Protein AF-A0A855X4P4-F1 (afdb_monomer_lite)

Structure (mmCIF, N/CA/C/O backbone):
data_AF-A0A855X4P4-F1
#
_entry.id   AF-A0A855X4P4-F1
#
loop_
_atom_site.group_PDB
_atom_site.id
_atom_site.type_symbol
_atom_site.label_atom_id
_atom_site.label_alt_id
_atom_site.label_comp_id
_atom_site.label_asym_id
_atom_site.label_entity_id
_atom_site.label_seq_id
_atom_site.pdbx_PDB_ins_code
_atom_site.Cartn_x
_atom_site.Cartn_y
_atom_site.Cartn_z
_atom_site.occupancy
_atom_site.B_iso_or_equiv
_atom_site.auth_seq_id
_atom_site.auth_comp_id
_atom_site.auth_asym_id
_atom_site.auth_atom_id
_atom_site.pdbx_PDB_model_num
ATOM 1 N N . MET A 1 1 ? 1.564 -14.534 17.124 1.00 66.88 1 MET A N 1
ATOM 2 C CA . MET A 1 1 ? 1.484 -13.925 15.767 1.00 66.88 1 MET A CA 1
ATOM 3 C C . MET A 1 1 ? 0.982 -14.911 14.715 1.00 66.88 1 MET A C 1
ATOM 5 O O . MET A 1 1 ? 0.122 -14.530 13.931 1.00 66.88 1 MET A O 1
ATOM 9 N N . LEU A 1 2 ? 1.444 -16.167 14.727 1.00 79.19 2 LEU A N 1
ATOM 10 C CA . LEU A 1 2 ? 1.020 -17.206 13.777 1.00 79.19 2 LEU A CA 1
ATOM 11 C C . LEU A 1 2 ? -0.500 -17.447 13.748 1.00 79.19 2 LEU A C 1
ATOM 13 O O . LEU A 1 2 ? -1.059 -17.645 12.673 1.00 79.19 2 LEU A O 1
ATOM 17 N N . ASP A 1 3 ? -1.191 -17.342 14.884 1.00 85.00 3 ASP A N 1
ATOM 18 C CA . ASP A 1 3 ? -2.647 -17.556 14.936 1.00 85.00 3 ASP A CA 1
ATOM 19 C C . ASP A 1 3 ? -3.436 -16.483 14.179 1.00 85.00 3 ASP A C 1
ATOM 21 O O . ASP A 1 3 ? -4.440 -16.785 13.536 1.00 85.00 3 ASP A O 1
ATOM 25 N N . LYS A 1 4 ? -2.937 -15.238 14.167 1.00 85.06 4 LYS A N 1
ATOM 26 C CA . LYS A 1 4 ? -3.533 -14.146 13.382 1.00 85.06 4 LYS A CA 1
ATOM 27 C C . LYS A 1 4 ? -3.397 -14.415 11.881 1.00 85.06 4 LYS A C 1
ATOM 29 O O . LYS A 1 4 ? -4.345 -14.214 11.132 1.00 85.06 4 LYS A O 1
ATOM 34 N N . ILE A 1 5 ? -2.245 -14.931 11.447 1.00 84.50 5 ILE A N 1
ATOM 35 C CA . ILE A 1 5 ? -2.001 -15.293 10.042 1.00 84.50 5 ILE A CA 1
ATOM 36 C C . ILE A 1 5 ? -2.908 -16.456 9.625 1.00 84.50 5 ILE A C 1
ATOM 38 O O . ILE A 1 5 ? -3.563 -16.385 8.585 1.00 84.50 5 ILE A O 1
ATOM 42 N N . LYS A 1 6 ? -3.017 -17.495 10.464 1.00 88.19 6 LYS A N 1
ATOM 43 C CA . LYS A 1 6 ? -3.937 -18.622 10.234 1.00 88.19 6 LYS A CA 1
ATOM 44 C C . LYS A 1 6 ? -5.389 -18.155 10.111 1.00 88.19 6 LYS A C 1
ATOM 46 O O . LYS A 1 6 ? -6.133 -18.679 9.282 1.00 88.19 6 LYS A O 1
ATOM 51 N N . TRP A 1 7 ? -5.788 -17.156 10.899 1.00 89.81 7 TRP A N 1
ATOM 52 C CA . TRP A 1 7 ? -7.125 -16.573 10.826 1.00 89.81 7 TRP A CA 1
ATOM 53 C C . TRP A 1 7 ? -7.390 -15.896 9.475 1.00 89.81 7 TRP A C 1
ATOM 55 O O . TRP A 1 7 ? -8.403 -16.199 8.849 1.00 89.81 7 TRP A O 1
ATOM 65 N N . PHE A 1 8 ? -6.470 -15.061 8.975 1.00 87.56 8 PHE A N 1
ATOM 66 C CA . PHE A 1 8 ? -6.615 -14.440 7.649 1.00 87.56 8 PHE A CA 1
ATOM 67 C C . PHE A 1 8 ? -6.626 -15.480 6.522 1.00 87.56 8 PHE A C 1
ATOM 69 O O . PHE A 1 8 ? -7.455 -15.407 5.612 1.00 87.56 8 PHE A O 1
ATOM 76 N N . TRP A 1 9 ? -5.773 -16.505 6.618 1.00 88.56 9 TRP A N 1
ATOM 77 C CA . TRP A 1 9 ? -5.713 -17.588 5.634 1.00 88.56 9 TRP A CA 1
ATOM 78 C C . TRP A 1 9 ? -7.047 -18.329 5.473 1.00 88.56 9 TRP A C 1
ATOM 80 O O . TRP A 1 9 ? -7.410 -18.724 4.363 1.00 88.56 9 TRP A O 1
ATOM 90 N N . LYS A 1 10 ? -7.825 -18.461 6.558 1.00 89.00 10 LYS A N 1
ATOM 91 C CA . LYS A 1 10 ? -9.169 -19.057 6.514 1.00 89.00 10 LYS A CA 1
ATOM 92 C C . LYS A 1 10 ? -10.095 -18.341 5.528 1.00 89.00 10 LYS A C 1
ATOM 94 O O . LYS A 1 10 ? -10.937 -19.011 4.937 1.00 89.00 10 LYS A O 1
ATOM 99 N N . TYR A 1 11 ? -9.939 -17.030 5.341 1.00 89.38 11 TYR A N 1
ATOM 100 C CA . TYR A 1 11 ? -10.735 -16.247 4.393 1.00 89.38 11 TYR A CA 1
ATOM 101 C C . TYR A 1 11 ? -10.083 -16.180 3.008 1.00 89.38 11 TYR A C 1
ATOM 103 O O . TYR A 1 11 ? -10.774 -16.370 2.009 1.00 89.38 11 TYR A O 1
ATOM 111 N N . TYR A 1 12 ? -8.760 -16.002 2.924 1.00 88.94 12 TYR A N 1
ATOM 112 C CA . TYR A 1 12 ? -8.061 -15.924 1.633 1.00 88.94 12 TYR A CA 1
ATOM 113 C C . TYR A 1 12 ? -8.150 -17.195 0.796 1.00 88.94 12 TYR A C 1
ATOM 115 O O . TYR A 1 12 ? -8.254 -17.106 -0.425 1.00 88.94 12 TYR A O 1
ATOM 123 N N . ARG A 1 13 ? -8.148 -18.378 1.426 1.00 88.56 13 ARG A N 1
ATOM 124 C CA . ARG A 1 13 ? -8.197 -19.663 0.706 1.00 88.56 13 ARG A CA 1
ATOM 125 C C . ARG A 1 13 ? -9.430 -19.826 -0.188 1.00 88.56 13 ARG A C 1
ATOM 127 O O . ARG A 1 13 ? -9.424 -20.671 -1.073 1.00 88.56 13 ARG A O 1
ATOM 134 N N . HIS A 1 14 ? -10.488 -19.050 0.056 1.00 90.69 14 HIS A N 1
ATOM 135 C CA . HIS A 1 14 ? -11.701 -19.063 -0.759 1.00 90.69 14 HIS A CA 1
ATOM 136 C C . HIS A 1 14 ? -11.560 -18.251 -2.057 1.00 90.69 14 HIS A C 1
ATOM 138 O O . HIS A 1 14 ? -12.376 -18.415 -2.959 1.00 90.69 14 HIS A O 1
ATOM 144 N N . PHE A 1 15 ? -10.519 -17.418 -2.181 1.00 91.94 15 PHE A N 1
ATOM 145 C CA . PHE A 1 15 ? -10.261 -16.561 -3.344 1.00 91.94 15 PHE A CA 1
ATOM 146 C C . PHE A 1 15 ? -8.840 -16.759 -3.909 1.00 91.94 15 PHE A C 1
ATOM 148 O O . PHE A 1 15 ? -8.093 -15.785 -4.045 1.00 91.94 15 PHE A O 1
ATOM 155 N N . PRO A 1 16 ? -8.440 -17.997 -4.268 1.00 91.19 16 PRO A N 1
ATOM 156 C CA . PRO A 1 16 ? -7.069 -18.291 -4.688 1.00 91.19 16 PRO A CA 1
ATOM 157 C C . PRO A 1 16 ? -6.683 -17.568 -5.984 1.00 91.19 16 PRO A C 1
ATOM 159 O O . PRO A 1 16 ? -5.552 -17.110 -6.107 1.00 91.19 16 PRO A O 1
ATOM 162 N N . TYR A 1 17 ? -7.626 -17.401 -6.919 1.00 91.94 17 TYR A N 1
ATOM 163 C CA . TYR A 1 17 ? -7.395 -16.682 -8.175 1.00 91.94 17 TYR A CA 1
ATOM 164 C C . TYR A 1 17 ? -7.008 -15.219 -7.934 1.00 91.94 17 TYR A C 1
ATOM 166 O O . TYR A 1 17 ? -5.997 -14.746 -8.442 1.00 91.94 17 TYR A O 1
ATOM 174 N N . VAL A 1 18 ? -7.780 -14.509 -7.109 1.00 92.62 18 VAL A N 1
ATOM 175 C CA . VAL A 1 18 ? -7.528 -13.089 -6.835 1.00 92.62 18 VAL A CA 1
ATOM 176 C C . VAL A 1 18 ? -6.246 -12.911 -6.031 1.00 92.62 18 VAL A C 1
ATOM 178 O O . VAL A 1 18 ? -5.470 -12.001 -6.308 1.00 92.62 18 VAL A O 1
ATOM 181 N N . LEU A 1 19 ? -5.973 -13.819 -5.092 1.00 93.62 19 LEU A N 1
ATOM 182 C CA . LEU A 1 19 ? -4.706 -13.839 -4.368 1.00 93.62 19 LEU A CA 1
ATOM 183 C C . LEU A 1 19 ? -3.516 -14.030 -5.323 1.00 93.62 19 LEU A C 1
ATOM 185 O O . LEU A 1 19 ? -2.536 -13.296 -5.226 1.00 93.62 19 LEU A O 1
ATOM 189 N N . ALA A 1 20 ? -3.612 -14.972 -6.265 1.00 93.69 20 ALA A N 1
ATOM 190 C CA . ALA A 1 20 ? -2.575 -15.214 -7.265 1.00 93.69 20 ALA A CA 1
ATOM 191 C C . ALA A 1 20 ? -2.363 -13.991 -8.166 1.00 93.69 20 ALA A C 1
ATOM 193 O O . ALA A 1 20 ? -1.224 -13.584 -8.372 1.00 93.69 20 ALA A O 1
ATOM 194 N N . VAL A 1 21 ? -3.444 -13.354 -8.632 1.00 94.31 21 VAL A N 1
ATOM 195 C CA . VAL A 1 21 ? -3.382 -12.097 -9.392 1.00 94.31 21 VAL A CA 1
ATOM 196 C C . VAL A 1 21 ? -2.633 -11.022 -8.605 1.00 94.31 21 VAL A C 1
ATOM 198 O O . VAL A 1 21 ? -1.711 -10.408 -9.135 1.00 94.31 21 VAL A O 1
ATOM 201 N N . LEU A 1 22 ? -2.970 -10.813 -7.332 1.00 95.19 22 LEU A N 1
ATOM 202 C CA . LEU A 1 22 ? -2.330 -9.780 -6.518 1.00 95.19 22 LEU A CA 1
ATOM 203 C C . LEU A 1 22 ? -0.866 -10.098 -6.198 1.00 95.19 22 LEU A C 1
ATOM 205 O O . LEU A 1 22 ? -0.049 -9.186 -6.175 1.00 95.19 22 LEU A O 1
ATOM 209 N N . ILE A 1 23 ? -0.505 -11.357 -5.964 1.00 95.38 23 ILE A N 1
ATOM 210 C CA . ILE A 1 23 ? 0.885 -11.728 -5.668 1.00 95.38 23 ILE A CA 1
ATOM 211 C C . ILE A 1 23 ? 1.749 -11.677 -6.933 1.00 95.38 23 ILE A C 1
ATOM 213 O O . ILE A 1 23 ? 2.869 -11.184 -6.882 1.00 95.38 23 ILE A O 1
ATOM 217 N N . LEU A 1 24 ? 1.241 -12.153 -8.071 1.00 95.69 24 LEU A N 1
ATOM 218 C CA . LEU A 1 24 ? 2.030 -12.279 -9.297 1.00 95.69 24 LEU A CA 1
ATOM 219 C C . LEU A 1 24 ? 2.062 -10.993 -10.120 1.00 95.69 24 LEU A C 1
ATOM 221 O O . LEU A 1 24 ? 3.119 -10.626 -10.628 1.00 95.69 24 LEU A O 1
ATOM 225 N N . LEU A 1 25 ? 0.935 -10.287 -10.257 1.00 95.94 25 LEU A N 1
ATOM 226 C CA . LEU A 1 25 ? 0.880 -9.093 -11.105 1.00 95.94 25 LEU A CA 1
ATOM 227 C C . LEU A 1 25 ? 1.376 -7.833 -10.397 1.00 95.94 25 LEU A C 1
ATOM 229 O O . LEU A 1 25 ? 1.808 -6.915 -11.086 1.00 95.94 25 LEU A O 1
ATOM 233 N N . THR A 1 26 ? 1.377 -7.778 -9.059 1.00 96.12 26 THR A N 1
ATOM 234 C CA . THR A 1 26 ? 1.888 -6.603 -8.324 1.00 96.12 26 THR A CA 1
ATOM 235 C C . THR A 1 26 ? 3.373 -6.324 -8.620 1.00 96.12 26 THR A C 1
ATOM 237 O O . THR A 1 26 ? 3.701 -5.178 -8.929 1.00 96.12 26 THR A O 1
ATOM 240 N N . PRO A 1 27 ? 4.281 -7.320 -8.612 1.00 96.06 27 PRO A N 1
ATOM 241 C CA . PRO A 1 27 ? 5.655 -7.127 -9.075 1.00 96.06 27 PRO A CA 1
ATOM 242 C C . PRO A 1 27 ? 5.758 -6.695 -10.529 1.00 96.06 27 PRO A C 1
ATOM 244 O O . PRO A 1 27 ? 6.539 -5.802 -10.843 1.00 96.06 27 PRO A O 1
ATOM 247 N N . VAL A 1 28 ? 4.954 -7.291 -11.411 1.00 95.81 28 VAL A N 1
ATOM 248 C CA . VAL A 1 28 ? 4.989 -6.985 -12.846 1.00 95.81 28 VAL A CA 1
ATOM 249 C C . VAL A 1 28 ? 4.569 -5.537 -13.104 1.00 95.81 28 VAL A C 1
ATOM 251 O O . VAL A 1 28 ? 5.261 -4.833 -13.837 1.00 95.81 28 VAL A O 1
ATOM 254 N N . GLN A 1 29 ? 3.499 -5.047 -12.464 1.00 95.19 29 GLN A N 1
ATOM 255 C CA . GLN A 1 29 ? 3.115 -3.634 -12.588 1.00 95.19 29 GLN A CA 1
ATOM 256 C C . GLN A 1 29 ? 4.186 -2.696 -12.018 1.00 95.19 29 GLN A C 1
ATOM 258 O O . GLN A 1 29 ? 4.471 -1.671 -12.631 1.00 95.19 29 GLN A O 1
ATOM 263 N N . ALA A 1 30 ? 4.804 -3.047 -10.884 1.00 94.88 30 ALA A N 1
ATOM 264 C CA . ALA A 1 30 ? 5.820 -2.217 -10.244 1.00 94.88 30 ALA A CA 1
ATOM 265 C C . ALA A 1 30 ? 7.070 -2.118 -11.126 1.00 94.88 30 ALA A C 1
ATOM 267 O O . ALA A 1 30 ? 7.604 -1.031 -11.330 1.00 94.88 30 ALA A O 1
ATOM 268 N N . MET A 1 31 ? 7.483 -3.240 -11.721 1.00 94.38 31 MET A N 1
ATOM 269 C CA . MET A 1 31 ? 8.577 -3.291 -12.684 1.00 94.38 31 MET A CA 1
ATOM 270 C C . MET A 1 31 ? 8.286 -2.429 -13.919 1.00 94.38 31 MET A C 1
ATOM 272 O O . MET A 1 31 ? 9.135 -1.636 -14.315 1.00 94.38 31 MET A O 1
ATOM 276 N N . LEU A 1 32 ? 7.089 -2.539 -14.511 1.00 93.44 32 LEU A N 1
ATOM 277 C CA . LEU A 1 32 ? 6.709 -1.735 -15.679 1.00 93.44 32 LEU A CA 1
ATOM 278 C C . LEU A 1 32 ? 6.702 -0.234 -15.364 1.00 93.44 32 LEU A C 1
ATOM 280 O O . LEU A 1 32 ? 7.239 0.556 -16.138 1.00 93.44 32 LEU A O 1
ATOM 284 N N . GLN A 1 33 ? 6.152 0.163 -14.213 1.00 90.81 33 GLN A N 1
ATOM 285 C CA . GLN A 1 33 ? 6.150 1.564 -13.785 1.00 90.81 33 GLN A CA 1
ATOM 286 C C . GLN A 1 33 ? 7.564 2.089 -13.518 1.00 90.81 33 GLN A C 1
ATOM 288 O O . GLN A 1 33 ? 7.887 3.200 -13.934 1.00 90.81 33 GLN A O 1
ATOM 293 N N . ALA A 1 34 ? 8.425 1.289 -12.884 1.00 92.19 34 ALA A N 1
ATOM 294 C CA . ALA A 1 34 ? 9.827 1.640 -12.670 1.00 92.19 34 ALA A CA 1
ATOM 295 C C . ALA A 1 34 ? 10.623 1.733 -13.987 1.00 92.19 34 ALA A C 1
ATOM 297 O O . ALA A 1 34 ? 11.634 2.431 -14.047 1.00 92.19 34 ALA A O 1
ATOM 298 N N . TYR A 1 35 ? 10.171 1.053 -15.045 1.00 89.88 35 TYR A N 1
ATOM 299 C CA . TYR A 1 35 ? 10.825 1.048 -16.351 1.00 89.88 35 TYR A CA 1
ATOM 300 C C . TYR A 1 35 ? 10.466 2.256 -17.233 1.00 89.88 35 TYR A C 1
ATOM 302 O O . TYR A 1 35 ? 11.293 2.692 -18.036 1.00 89.88 35 TYR A O 1
ATOM 310 N N . LEU A 1 36 ? 9.273 2.843 -17.067 1.00 89.12 36 LEU A N 1
ATOM 311 C CA . LEU A 1 36 ? 8.791 3.976 -17.874 1.00 89.12 36 LEU A CA 1
ATOM 312 C C . LEU A 1 36 ? 9.786 5.152 -18.000 1.00 89.12 36 LEU A C 1
ATOM 314 O O . LEU A 1 36 ? 10.012 5.601 -19.128 1.00 89.12 36 LEU A O 1
ATOM 318 N N . PRO A 1 37 ? 10.441 5.633 -16.921 1.00 88.94 37 PRO A N 1
ATOM 319 C CA . PRO A 1 37 ? 11.414 6.722 -17.022 1.00 88.94 37 PRO A CA 1
ATOM 320 C C . PRO A 1 37 ? 12.608 6.401 -17.929 1.00 88.94 37 PRO A C 1
ATOM 322 O O . PRO A 1 37 ? 13.160 7.298 -18.560 1.00 88.94 37 PRO A O 1
ATOM 325 N N . ARG A 1 38 ? 12.997 5.124 -18.046 1.00 86.25 38 ARG A N 1
ATOM 326 C CA . ARG A 1 38 ? 14.122 4.706 -18.894 1.00 86.25 38 ARG A CA 1
ATOM 327 C C . ARG A 1 38 ? 13.783 4.790 -20.381 1.00 86.25 38 ARG A C 1
ATOM 329 O O . ARG A 1 38 ? 14.623 5.197 -21.174 1.00 86.25 38 ARG A O 1
ATOM 336 N N . LEU A 1 39 ? 12.547 4.467 -20.764 1.00 83.62 39 LEU A N 1
ATOM 337 C CA . LEU A 1 39 ? 12.077 4.681 -22.141 1.00 83.62 39 LEU A CA 1
ATOM 338 C C . LEU A 1 39 ? 12.008 6.168 -22.494 1.00 83.62 39 LEU A C 1
ATOM 340 O O . LEU A 1 39 ? 12.353 6.562 -23.610 1.00 83.62 39 LEU A O 1
ATOM 344 N N . MET A 1 40 ? 11.596 6.993 -21.529 1.00 85.38 40 MET A N 1
ATOM 345 C CA . MET A 1 40 ? 11.617 8.442 -21.689 1.00 85.38 40 MET A CA 1
ATOM 346 C C . MET A 1 40 ? 13.051 8.946 -21.898 1.00 85.38 40 MET A C 1
ATOM 348 O O . MET A 1 40 ? 13.287 9.721 -22.820 1.00 85.38 40 MET A O 1
ATOM 352 N N . GLN A 1 41 ? 14.016 8.440 -21.124 1.00 85.19 41 GLN A N 1
ATOM 353 C CA . GLN A 1 41 ? 15.434 8.746 -21.317 1.00 85.19 41 GLN A CA 1
ATOM 354 C C . GLN A 1 41 ? 15.916 8.376 -22.729 1.00 85.19 41 GLN A C 1
ATOM 356 O O . GLN A 1 41 ? 16.499 9.218 -23.399 1.00 85.19 41 GLN A O 1
ATOM 361 N N . PHE A 1 42 ? 15.627 7.163 -23.218 1.00 83.81 42 PHE A N 1
ATOM 362 C CA . PHE A 1 42 ? 16.038 6.745 -24.569 1.00 83.81 42 PHE A CA 1
ATOM 363 C C . PHE A 1 42 ? 15.490 7.660 -25.663 1.00 83.81 42 PHE A C 1
ATOM 365 O O . PHE A 1 42 ? 16.184 7.944 -26.635 1.00 83.81 42 PHE A O 1
ATOM 372 N N . SER A 1 43 ? 14.254 8.133 -25.491 1.00 81.44 43 SER A N 1
ATOM 373 C CA . SER A 1 43 ? 13.629 9.066 -26.429 1.00 81.44 43 SER A CA 1
ATOM 374 C C . SER A 1 43 ? 14.326 10.431 -26.407 1.00 81.44 43 SER A C 1
ATOM 376 O O . SER A 1 43 ? 14.559 11.014 -27.460 1.00 81.44 43 SER A O 1
ATOM 378 N N . ILE A 1 44 ? 14.698 10.928 -25.222 1.00 84.69 44 ILE A N 1
ATOM 379 C CA . ILE A 1 44 ? 15.418 12.201 -25.059 1.00 84.69 44 ILE A CA 1
ATOM 380 C C . ILE A 1 44 ? 16.832 12.115 -25.648 1.00 84.69 44 ILE A C 1
ATOM 382 O O . ILE A 1 44 ? 17.225 12.994 -26.414 1.00 84.69 44 ILE A O 1
ATOM 386 N N . ASP A 1 45 ? 17.576 11.056 -25.328 1.00 84.50 45 ASP A N 1
ATOM 387 C CA . ASP A 1 45 ? 18.951 10.861 -25.801 1.00 84.50 45 ASP A CA 1
ATOM 388 C C . ASP A 1 45 ? 18.989 10.722 -27.332 1.00 84.50 45 ASP A C 1
ATOM 390 O O . ASP A 1 45 ? 19.834 11.327 -27.991 1.00 84.50 45 ASP A O 1
ATOM 394 N N . TYR A 1 46 ? 18.016 10.015 -27.919 1.00 82.19 46 TYR A N 1
ATOM 395 C CA . TYR A 1 46 ? 17.890 9.903 -29.373 1.00 82.19 46 TYR A CA 1
ATOM 396 C C . TYR A 1 46 ? 17.619 11.255 -30.047 1.00 82.19 46 TYR A C 1
ATOM 398 O O . TYR A 1 46 ? 18.243 11.572 -31.058 1.00 82.19 46 TYR A O 1
ATOM 406 N N . VAL A 1 47 ? 16.723 12.076 -29.487 1.00 83.62 47 VAL A N 1
ATOM 407 C CA . VAL A 1 47 ? 16.434 13.423 -30.017 1.00 83.62 47 VAL A CA 1
ATOM 408 C C . VAL A 1 47 ? 17.663 14.333 -29.935 1.00 83.62 47 VAL A C 1
ATOM 410 O O . VAL A 1 47 ? 17.849 15.186 -30.800 1.00 83.62 47 VAL A O 1
ATOM 413 N N . LYS A 1 48 ? 18.503 14.155 -28.911 1.00 83.31 48 LYS A N 1
ATOM 414 C CA . LYS A 1 48 ? 19.696 14.972 -28.690 1.00 83.31 48 LYS A CA 1
ATOM 415 C C . LYS A 1 48 ? 20.871 14.570 -29.584 1.00 83.31 48 LYS A C 1
ATOM 417 O O . LYS A 1 48 ? 21.456 15.432 -30.232 1.00 83.31 48 LYS A O 1
ATOM 422 N N . ASP A 1 49 ? 21.218 13.285 -29.603 1.00 81.25 49 ASP A N 1
ATOM 423 C CA . ASP A 1 49 ? 22.460 12.800 -30.217 1.00 81.25 49 ASP A CA 1
ATOM 424 C C . ASP A 1 49 ? 22.233 12.147 -31.593 1.00 81.25 49 ASP A C 1
ATOM 426 O O . ASP A 1 49 ? 23.193 11.811 -32.289 1.00 81.25 49 ASP A O 1
ATOM 430 N N . GLY A 1 50 ? 20.972 11.935 -31.995 1.00 75.12 50 GLY A N 1
ATOM 431 C CA . GLY A 1 50 ? 20.603 11.255 -33.244 1.00 75.12 50 GLY A CA 1
ATOM 432 C C . GLY A 1 50 ? 21.014 9.780 -33.290 1.00 75.12 50 GLY A C 1
ATOM 433 O O . GLY A 1 50 ? 20.954 9.150 -34.345 1.00 75.12 50 GLY A O 1
ATOM 434 N N . LYS A 1 51 ? 21.466 9.225 -32.159 1.00 75.75 51 LYS A N 1
ATOM 435 C CA . LYS A 1 51 ? 21.967 7.857 -32.022 1.00 75.75 51 LYS A CA 1
ATOM 436 C C . LYS A 1 51 ? 21.142 7.100 -30.998 1.00 75.75 51 LYS A C 1
ATOM 438 O O . LYS A 1 51 ? 20.747 7.639 -29.968 1.00 75.75 51 LYS A O 1
ATOM 443 N N . VAL A 1 52 ? 20.899 5.826 -31.283 1.00 71.44 52 VAL A N 1
ATOM 444 C CA . VAL A 1 52 ? 20.275 4.922 -30.318 1.00 71.44 52 VAL A CA 1
ATOM 445 C C . VAL A 1 52 ? 21.302 4.637 -29.217 1.00 71.44 52 VAL A C 1
ATOM 447 O O . VAL A 1 52 ? 22.432 4.270 -29.545 1.00 71.44 52 VAL A O 1
ATOM 450 N N . PRO A 1 53 ? 20.956 4.800 -27.929 1.00 71.94 53 PRO A N 1
ATOM 451 C CA . PRO A 1 53 ? 21.883 4.488 -26.849 1.00 71.94 53 PRO A CA 1
ATOM 452 C C . PRO A 1 53 ? 22.305 3.010 -26.899 1.00 71.94 53 PRO A C 1
ATOM 454 O O . PRO A 1 53 ? 21.460 2.142 -27.117 1.00 71.94 53 PRO A O 1
ATOM 457 N N . GLU A 1 54 ? 23.583 2.708 -26.624 1.00 69.06 54 GLU A N 1
ATOM 458 C CA . GLU A 1 54 ? 24.176 1.347 -26.608 1.00 69.06 54 GLU A CA 1
ATOM 459 C C . GLU A 1 54 ? 23.665 0.454 -25.451 1.00 69.06 54 GLU A C 1
ATOM 461 O O . GLU A 1 54 ? 24.345 -0.433 -24.942 1.00 69.06 54 GLU A O 1
ATOM 466 N N . ASN A 1 55 ? 22.437 0.677 -24.995 1.00 74.88 55 ASN A N 1
ATOM 467 C CA . ASN A 1 55 ? 21.763 -0.212 -24.068 1.00 74.88 55 ASN A CA 1
ATOM 468 C C . ASN A 1 55 ? 21.167 -1.393 -24.842 1.00 74.88 55 ASN A C 1
ATOM 470 O O . ASN A 1 55 ? 20.383 -1.187 -25.769 1.00 74.88 55 ASN A O 1
ATOM 474 N N . SER A 1 56 ? 21.420 -2.628 -24.395 1.00 75.50 56 SER A N 1
ATOM 475 C CA . SER A 1 56 ? 20.877 -3.850 -25.020 1.00 75.50 56 SER A CA 1
ATOM 476 C C . SER A 1 56 ? 19.354 -3.813 -25.190 1.00 75.50 56 SER A C 1
ATOM 478 O O . SER A 1 56 ? 18.817 -4.367 -26.143 1.00 75.50 56 SER A O 1
ATOM 480 N N . ILE A 1 57 ? 18.650 -3.121 -24.287 1.00 75.12 57 ILE A N 1
ATOM 481 C CA . ILE A 1 57 ? 17.190 -2.988 -24.333 1.00 75.12 57 ILE A CA 1
ATOM 482 C C . ILE A 1 57 ? 16.740 -1.933 -25.354 1.00 75.12 57 ILE A C 1
ATOM 484 O O . ILE A 1 57 ? 15.724 -2.129 -26.013 1.00 75.12 57 ILE A O 1
ATOM 488 N N . ALA A 1 58 ? 17.492 -0.840 -25.519 1.00 75.81 58 ALA A N 1
ATOM 489 C CA . ALA A 1 58 ? 17.207 0.171 -26.538 1.00 75.81 58 ALA A CA 1
ATOM 490 C C . ALA A 1 58 ? 17.452 -0.393 -27.944 1.00 75.81 58 ALA A C 1
ATOM 492 O O . ALA A 1 58 ? 16.615 -0.229 -28.825 1.00 75.81 58 ALA A O 1
ATOM 493 N N . LEU A 1 59 ? 18.543 -1.145 -28.117 1.00 78.94 59 LEU A N 1
ATOM 494 C CA . LEU A 1 59 ? 18.858 -1.874 -29.348 1.00 78.94 59 LEU A CA 1
ATOM 495 C C . LEU A 1 59 ? 17.801 -2.938 -29.672 1.00 78.94 59 LEU A C 1
ATOM 497 O O . LEU A 1 59 ? 17.345 -3.024 -30.808 1.00 78.94 59 LEU A O 1
ATOM 501 N N . TRP A 1 60 ? 17.356 -3.714 -28.678 1.00 80.75 60 TRP A N 1
ATOM 502 C CA . TRP A 1 60 ? 16.273 -4.684 -28.866 1.00 80.75 60 TRP A CA 1
ATOM 503 C C . TRP A 1 60 ? 14.944 -4.013 -29.234 1.00 80.75 60 TRP A C 1
ATOM 505 O O . TRP A 1 60 ? 14.253 -4.477 -30.138 1.00 80.75 60 TRP A O 1
ATOM 515 N N . ALA A 1 61 ? 14.600 -2.906 -28.569 1.00 78.19 61 ALA A N 1
ATOM 516 C CA . ALA A 1 61 ? 13.400 -2.134 -28.869 1.00 78.19 61 ALA A CA 1
ATOM 517 C C . ALA A 1 61 ? 13.445 -1.592 -30.305 1.00 78.19 61 ALA A C 1
ATOM 519 O O . ALA A 1 61 ? 12.528 -1.833 -31.082 1.00 78.19 61 ALA A O 1
ATOM 520 N N . VAL A 1 62 ? 14.536 -0.935 -30.699 1.00 78.25 62 VAL A N 1
ATOM 521 C CA . VAL A 1 62 ? 14.693 -0.415 -32.064 1.00 78.25 62 VAL A CA 1
ATOM 522 C C . VAL A 1 62 ? 14.696 -1.540 -33.100 1.00 78.25 62 VAL A C 1
ATOM 524 O O . VAL A 1 62 ? 14.007 -1.418 -34.107 1.00 78.25 62 VAL A O 1
ATOM 527 N N . GLY A 1 63 ? 15.341 -2.677 -32.824 1.00 80.56 63 GLY A N 1
ATOM 528 C CA . GLY A 1 63 ? 15.295 -3.851 -33.700 1.00 80.56 63 GLY A CA 1
ATOM 529 C C . GLY A 1 63 ? 13.890 -4.450 -33.857 1.00 80.56 63 GLY A C 1
ATOM 530 O O . GLY A 1 63 ? 13.574 -5.019 -34.901 1.00 80.56 63 GLY A O 1
ATOM 531 N N . LEU A 1 64 ? 13.007 -4.307 -32.861 1.00 81.94 64 LEU A N 1
ATOM 532 C CA . LEU A 1 64 ? 11.583 -4.607 -33.033 1.00 81.94 64 LEU A CA 1
ATOM 533 C C . LEU A 1 64 ? 10.900 -3.580 -33.936 1.00 81.94 64 LEU A C 1
ATOM 535 O O . LEU A 1 64 ? 10.125 -3.977 -34.799 1.00 81.94 64 LEU A O 1
ATOM 539 N N . GLY A 1 65 ? 11.193 -2.290 -33.770 1.00 80.88 65 GLY A N 1
ATOM 540 C CA . GLY A 1 65 ? 10.671 -1.229 -34.634 1.00 80.88 65 GLY A CA 1
ATOM 541 C C . GLY A 1 65 ? 11.049 -1.412 -36.101 1.00 80.88 65 GLY A C 1
ATOM 542 O O . GLY A 1 65 ? 10.178 -1.351 -36.969 1.00 80.88 65 GLY A O 1
ATOM 543 N N . GLU A 1 66 ? 12.309 -1.755 -36.366 1.00 82.31 66 GLU A N 1
ATOM 544 C CA . GLU A 1 66 ? 12.819 -2.031 -37.711 1.00 82.31 66 GLU A CA 1
ATOM 545 C C . GLU A 1 66 ? 12.095 -3.209 -38.376 1.00 82.31 66 GLU A C 1
ATOM 547 O O . GLU A 1 66 ? 11.773 -3.136 -39.561 1.00 82.31 66 GLU A O 1
ATOM 552 N N . ARG A 1 67 ? 11.730 -4.259 -37.619 1.00 83.81 67 ARG A N 1
ATOM 553 C CA . ARG A 1 67 ? 10.914 -5.378 -38.140 1.00 83.81 67 ARG A CA 1
ATOM 554 C C . ARG A 1 67 ? 9.530 -4.944 -38.620 1.00 83.81 67 ARG A C 1
ATOM 556 O O . ARG A 1 67 ? 8.965 -5.599 -39.490 1.00 83.81 67 ARG A O 1
ATOM 563 N N . TYR A 1 68 ? 8.990 -3.863 -38.064 1.00 82.31 68 TYR A N 1
ATOM 564 C CA . TYR A 1 68 ? 7.717 -3.269 -38.475 1.00 82.31 68 TYR A CA 1
ATOM 565 C C . TYR A 1 68 ? 7.895 -2.078 -39.435 1.00 82.31 68 TYR A C 1
ATOM 567 O O . TYR A 1 68 ? 6.919 -1.397 -39.744 1.00 82.31 68 TYR A O 1
ATOM 575 N N . GLY A 1 69 ? 9.118 -1.813 -39.915 1.00 82.25 69 GLY A N 1
ATOM 576 C CA . GLY A 1 69 ? 9.421 -0.710 -40.834 1.00 82.25 69 GLY A CA 1
ATOM 577 C C . GLY A 1 69 ? 9.364 0.682 -40.194 1.00 82.25 69 GLY A C 1
ATOM 578 O O . GLY A 1 69 ? 9.245 1.682 -40.901 1.00 82.25 69 GLY A O 1
ATOM 579 N N . LEU A 1 70 ? 9.417 0.765 -38.862 1.00 82.50 70 LEU A N 1
ATOM 580 C CA . LEU A 1 70 ? 9.402 2.020 -38.115 1.00 82.50 70 LEU A CA 1
ATOM 581 C C . LEU A 1 70 ? 10.835 2.433 -37.775 1.00 82.50 70 LEU A C 1
ATOM 583 O O . LEU A 1 70 ? 11.568 1.675 -37.141 1.00 82.50 70 LEU A O 1
ATOM 587 N N . GLY A 1 71 ? 11.214 3.653 -38.159 1.00 81.56 71 GLY A N 1
ATOM 588 C CA . GLY A 1 71 ? 12.473 4.254 -37.726 1.00 81.56 71 GLY A CA 1
ATOM 589 C C . GLY A 1 71 ? 12.510 4.480 -36.204 1.00 81.56 71 GLY A C 1
ATOM 590 O O . GLY A 1 71 ? 11.452 4.558 -35.558 1.00 81.56 71 GLY A O 1
ATOM 591 N N . PRO A 1 72 ? 13.710 4.609 -35.604 1.00 80.31 72 PRO A N 1
ATOM 592 C CA . PRO A 1 72 ? 13.851 4.812 -34.160 1.00 80.31 72 PRO A CA 1
ATOM 593 C C . PRO A 1 72 ? 13.140 6.083 -33.659 1.00 80.31 72 PRO A C 1
ATOM 595 O O . PRO A 1 72 ? 12.656 6.116 -32.528 1.00 80.31 72 PRO A O 1
ATOM 598 N N . ASP A 1 73 ? 13.008 7.090 -34.529 1.00 78.44 73 ASP A N 1
ATOM 599 C CA . ASP A 1 73 ? 12.336 8.373 -34.300 1.00 78.44 73 ASP A CA 1
ATOM 600 C C . ASP A 1 73 ? 10.848 8.233 -33.959 1.00 78.44 73 ASP A C 1
ATOM 602 O O . ASP A 1 73 ? 10.333 8.962 -33.111 1.00 78.44 73 ASP A O 1
ATOM 606 N N . ARG A 1 74 ? 10.154 7.278 -34.585 1.00 82.88 74 ARG A N 1
ATOM 607 C CA . ARG A 1 74 ? 8.720 7.032 -34.349 1.00 82.88 74 ARG A CA 1
ATOM 608 C C . ARG A 1 74 ? 8.495 5.888 -33.380 1.00 82.88 74 ARG A C 1
ATOM 610 O O . ARG A 1 74 ? 7.525 5.908 -32.624 1.00 82.88 74 ARG A O 1
ATOM 617 N N . PHE A 1 75 ? 9.377 4.891 -33.394 1.00 86.19 75 PHE A N 1
ATOM 618 C CA . PHE A 1 75 ? 9.196 3.694 -32.590 1.00 86.19 75 PHE A CA 1
ATOM 619 C C . PHE A 1 75 ? 9.380 3.953 -31.091 1.00 86.19 75 PHE A C 1
ATOM 621 O O . PHE A 1 75 ? 8.552 3.506 -30.304 1.00 86.19 75 PHE A O 1
ATOM 628 N N . LEU A 1 76 ? 10.414 4.694 -30.679 1.00 84.62 76 LEU A N 1
ATOM 629 C CA . LEU A 1 76 ? 10.681 4.972 -29.260 1.00 84.62 76 LEU A CA 1
ATOM 630 C C . LEU A 1 76 ? 9.528 5.707 -28.541 1.00 84.62 76 LEU A C 1
ATOM 632 O O . LEU A 1 76 ? 9.079 5.207 -27.502 1.00 84.62 76 LEU A O 1
ATOM 636 N N . PRO A 1 77 ? 8.975 6.821 -29.069 1.00 85.06 77 PRO A N 1
ATOM 637 C CA . PRO A 1 77 ? 7.832 7.477 -28.433 1.00 85.06 77 PRO A CA 1
ATOM 638 C C . PRO A 1 77 ? 6.560 6.618 -28.486 1.00 85.06 77 PRO A C 1
ATOM 640 O O . PRO A 1 77 ? 5.796 6.598 -27.520 1.00 85.06 77 PRO A O 1
ATOM 643 N N . LEU A 1 78 ? 6.339 5.858 -29.567 1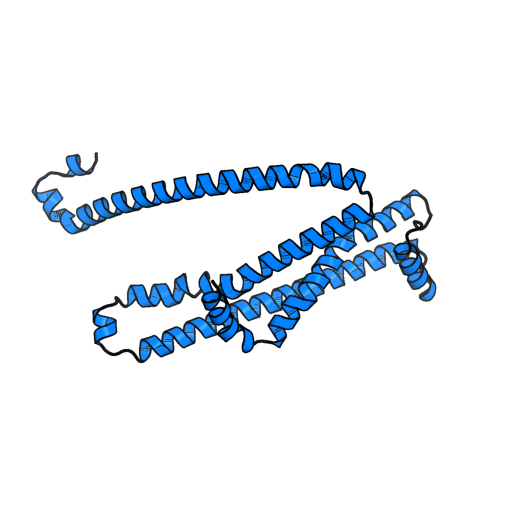.00 86.94 78 LEU A N 1
ATOM 644 C CA . LEU A 1 78 ? 5.202 4.938 -29.659 1.00 86.94 78 LEU A CA 1
ATOM 645 C C . LEU A 1 78 ? 5.304 3.811 -28.621 1.00 86.94 78 LEU A C 1
ATOM 647 O O . LEU A 1 78 ? 4.320 3.496 -27.956 1.00 86.94 78 LEU A O 1
ATOM 651 N N . ALA A 1 79 ? 6.493 3.234 -28.443 1.00 86.88 79 ALA A N 1
ATOM 652 C CA . ALA A 1 79 ? 6.762 2.208 -27.445 1.00 86.88 79 ALA A CA 1
ATOM 653 C C . ALA A 1 79 ? 6.554 2.741 -26.021 1.00 86.88 79 ALA A C 1
ATOM 655 O O . ALA A 1 79 ? 5.981 2.039 -25.189 1.00 86.88 79 ALA A O 1
ATOM 656 N N . PHE A 1 80 ? 6.948 3.991 -25.747 1.00 89.06 80 PHE A N 1
ATOM 657 C CA . PHE A 1 80 ? 6.656 4.658 -24.477 1.00 89.06 80 PHE A CA 1
ATOM 658 C C . PHE A 1 80 ? 5.147 4.784 -24.226 1.00 89.06 80 PHE A C 1
ATOM 660 O O . PHE A 1 80 ? 4.675 4.395 -23.158 1.00 89.06 80 PHE A O 1
ATOM 667 N N . ILE A 1 81 ? 4.380 5.265 -25.211 1.00 90.69 81 ILE A N 1
ATOM 668 C CA . ILE A 1 81 ? 2.920 5.401 -25.092 1.00 90.69 81 ILE A CA 1
ATOM 669 C C . ILE A 1 81 ? 2.266 4.031 -24.885 1.00 90.69 81 ILE A C 1
ATOM 671 O O . ILE A 1 81 ? 1.479 3.864 -23.955 1.00 90.69 81 ILE A O 1
ATOM 675 N N . LEU A 1 82 ? 2.610 3.036 -25.707 1.00 90.94 82 LEU A N 1
ATOM 676 C CA . LEU A 1 82 ? 2.047 1.689 -25.610 1.00 90.94 82 LEU A CA 1
ATOM 677 C C . LEU A 1 82 ? 2.366 1.039 -24.265 1.00 90.94 82 LEU A C 1
ATOM 679 O O . LEU A 1 82 ? 1.466 0.513 -23.613 1.00 90.94 82 LEU A O 1
ATOM 683 N N . LEU A 1 83 ? 3.620 1.109 -23.811 1.00 91.50 83 LEU A N 1
ATOM 684 C CA . LEU A 1 83 ? 4.006 0.559 -22.515 1.00 91.50 83 LEU A CA 1
ATOM 685 C C . LEU A 1 83 ? 3.339 1.319 -21.362 1.00 91.50 83 LEU A C 1
ATOM 687 O O . LEU A 1 83 ? 2.934 0.693 -20.386 1.00 91.50 83 LEU A O 1
ATOM 691 N N . GLY A 1 84 ? 3.153 2.636 -21.490 1.00 92.88 84 GLY A N 1
ATOM 692 C CA . GLY A 1 84 ? 2.392 3.453 -20.544 1.00 92.88 84 GLY A CA 1
ATOM 693 C C . GLY A 1 84 ? 0.929 3.026 -20.440 1.00 92.88 84 GLY A C 1
ATOM 694 O O . GLY A 1 84 ? 0.423 2.838 -19.334 1.00 92.88 84 GLY A O 1
ATOM 695 N N . VAL A 1 85 ? 0.265 2.790 -21.575 1.00 94.94 85 VAL A N 1
ATOM 696 C CA . VAL A 1 85 ? -1.115 2.280 -21.617 1.00 94.94 85 VAL A CA 1
ATOM 697 C C . VAL A 1 85 ? -1.193 0.882 -21.007 1.00 94.94 85 VAL A C 1
ATOM 699 O O . VAL A 1 85 ? -2.050 0.638 -20.162 1.00 94.94 85 VAL A O 1
ATOM 702 N N . VAL A 1 86 ? -0.274 -0.023 -21.356 1.00 95.19 86 VAL A N 1
ATOM 703 C CA . VAL A 1 86 ? -0.223 -1.377 -20.778 1.00 95.19 86 VAL A CA 1
ATOM 704 C C . VAL A 1 86 ? -0.002 -1.323 -19.265 1.00 95.19 86 VAL A C 1
ATOM 706 O O . VAL A 1 86 ? -0.712 -2.000 -18.522 1.00 95.19 86 VAL A O 1
ATOM 709 N N . ALA A 1 87 ? 0.932 -0.495 -18.790 1.00 94.44 87 ALA A N 1
ATOM 710 C CA . ALA A 1 87 ? 1.195 -0.311 -17.366 1.00 94.44 87 ALA A CA 1
ATOM 711 C C . ALA A 1 87 ? -0.028 0.263 -16.633 1.00 94.44 87 ALA A C 1
ATOM 713 O O . ALA A 1 87 ? -0.351 -0.192 -15.536 1.00 94.44 87 ALA A O 1
ATOM 714 N N . PHE A 1 88 ? -0.740 1.213 -17.246 1.00 95.00 88 PHE A N 1
ATOM 715 C CA . PHE A 1 88 ? -1.973 1.776 -16.701 1.00 95.00 88 PHE A CA 1
ATOM 716 C C . PHE A 1 88 ? -3.107 0.746 -16.647 1.00 95.00 88 PHE A C 1
ATOM 718 O O . PHE A 1 88 ? -3.753 0.605 -15.610 1.00 95.00 88 PHE A O 1
ATOM 725 N N . CYS A 1 89 ? -3.334 -0.010 -17.723 1.00 96.56 89 CYS A N 1
ATOM 726 C CA . CYS A 1 89 ? -4.343 -1.067 -17.763 1.00 96.56 89 CYS A CA 1
ATOM 727 C C . CYS A 1 89 ? -4.048 -2.161 -16.733 1.00 96.56 89 CYS A C 1
ATOM 729 O O . CYS A 1 89 ? -4.953 -2.582 -16.014 1.00 96.56 89 CYS A O 1
ATOM 731 N N . LEU A 1 90 ? -2.786 -2.585 -16.617 1.00 95.94 90 LEU A N 1
ATOM 732 C CA . LEU A 1 90 ? -2.368 -3.562 -15.616 1.00 95.94 90 LEU A CA 1
ATOM 733 C C . LEU A 1 90 ? -2.567 -3.022 -14.196 1.00 95.94 90 LEU A C 1
ATOM 735 O O . LEU 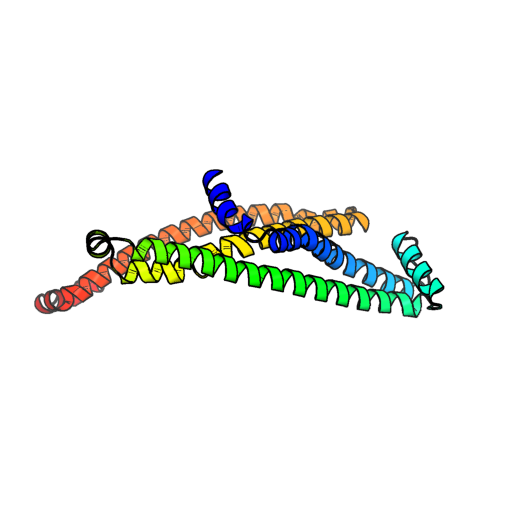A 1 90 ? -3.100 -3.731 -13.345 1.00 95.94 90 LEU A O 1
ATOM 739 N N . TYR A 1 91 ? -2.207 -1.759 -13.957 1.00 94.75 91 TYR A N 1
ATOM 740 C CA . TYR A 1 91 ? -2.459 -1.093 -12.684 1.00 94.75 91 TYR A CA 1
ATOM 741 C C . TYR A 1 91 ? -3.950 -1.087 -12.354 1.00 94.75 91 TYR A C 1
ATOM 743 O O . TYR A 1 91 ? -4.354 -1.609 -11.317 1.00 94.75 91 TYR A O 1
ATOM 751 N N . ALA A 1 92 ? -4.792 -0.580 -13.257 1.00 96.44 92 ALA A N 1
ATOM 752 C CA . ALA A 1 92 ? -6.239 -0.548 -13.072 1.00 96.44 92 ALA A CA 1
ATOM 753 C C . ALA A 1 92 ? -6.817 -1.951 -12.814 1.00 96.44 92 ALA A C 1
ATOM 755 O O . ALA A 1 92 ? -7.672 -2.117 -11.943 1.00 96.44 92 ALA A O 1
ATOM 756 N N . PHE A 1 93 ? -6.303 -2.974 -13.503 1.00 96.62 93 PHE A N 1
ATOM 757 C CA . PHE A 1 93 ? -6.692 -4.367 -13.308 1.00 96.62 93 PHE A CA 1
ATOM 758 C C . PHE A 1 93 ? -6.347 -4.876 -11.901 1.00 96.62 93 PHE A C 1
ATOM 760 O O . PHE A 1 93 ? -7.224 -5.407 -11.213 1.00 96.62 93 PHE A O 1
ATOM 767 N N . VAL A 1 94 ? -5.110 -4.672 -11.432 1.00 96.19 94 VAL A N 1
ATOM 768 C CA . VAL A 1 94 ? -4.677 -5.045 -10.071 1.00 96.19 94 VAL A CA 1
ATOM 769 C C . VAL A 1 94 ? -5.492 -4.290 -9.018 1.00 96.19 94 VAL A C 1
ATOM 771 O O . VAL A 1 94 ? -5.963 -4.892 -8.048 1.00 96.19 94 VAL A O 1
ATOM 774 N N . GLN A 1 95 ? -5.739 -2.992 -9.227 1.00 95.19 95 GLN A N 1
ATOM 775 C CA . GLN A 1 95 ? -6.552 -2.183 -8.319 1.00 95.19 95 GLN A CA 1
ATOM 776 C C . GLN A 1 95 ? -8.009 -2.648 -8.253 1.00 95.19 95 GLN A C 1
ATOM 778 O O . GLN A 1 95 ? -8.573 -2.737 -7.159 1.00 95.19 95 GLN A O 1
ATOM 783 N N . GLY A 1 96 ? -8.602 -3.009 -9.392 1.00 95.94 96 GLY A N 1
ATOM 784 C CA . GLY A 1 96 ? -9.950 -3.572 -9.461 1.00 95.94 96 GLY A CA 1
ATOM 785 C C . GLY A 1 96 ? -10.066 -4.890 -8.693 1.00 95.94 96 GLY A C 1
ATOM 786 O O . GLY A 1 96 ? -10.968 -5.050 -7.870 1.00 95.94 96 GLY A O 1
ATOM 787 N N . HIS A 1 97 ? -9.102 -5.799 -8.871 1.00 95.75 97 HIS A N 1
ATOM 788 C CA . HIS A 1 97 ? -9.047 -7.073 -8.143 1.00 95.75 97 HIS A CA 1
ATOM 789 C C . HIS A 1 97 ? -8.897 -6.870 -6.637 1.00 95.75 97 HIS A C 1
ATOM 791 O O . HIS A 1 97 ? -9.564 -7.534 -5.838 1.00 95.75 97 HIS A O 1
ATOM 797 N N . ARG A 1 98 ? -8.071 -5.901 -6.230 1.00 95.25 98 ARG A N 1
ATOM 798 C CA . ARG A 1 98 ? -7.915 -5.538 -4.821 1.00 95.25 98 ARG A CA 1
ATOM 799 C C . ARG A 1 98 ? -9.210 -4.975 -4.240 1.00 95.25 98 ARG A C 1
ATOM 801 O O . ARG A 1 98 ? -9.607 -5.369 -3.144 1.00 95.25 98 ARG A O 1
ATOM 808 N N . ALA A 1 99 ? -9.883 -4.069 -4.947 1.00 94.94 99 ALA A N 1
ATOM 809 C CA . ALA A 1 99 ? -11.157 -3.497 -4.513 1.00 94.94 99 ALA A CA 1
ATOM 810 C C . ALA A 1 99 ? -12.240 -4.578 -4.372 1.00 94.94 99 ALA A C 1
ATOM 812 O O . ALA A 1 99 ? -12.929 -4.634 -3.351 1.00 94.94 99 ALA A O 1
ATOM 813 N N . TRP A 1 100 ? -12.320 -5.490 -5.343 1.00 95.44 100 TRP A N 1
ATOM 814 C CA . TRP A 1 100 ? -13.214 -6.642 -5.291 1.00 95.44 100 TRP A CA 1
ATOM 815 C C . TRP A 1 100 ? -12.923 -7.533 -4.077 1.00 95.44 100 TRP A C 1
ATOM 817 O O . TRP A 1 100 ? -13.836 -7.862 -3.318 1.00 95.44 100 TRP A O 1
ATOM 827 N N . MET A 1 101 ? -11.648 -7.854 -3.823 1.00 93.94 101 MET A N 1
ATOM 828 C CA . MET A 1 101 ? -11.268 -8.677 -2.671 1.00 93.94 101 MET A CA 1
ATOM 829 C C . MET A 1 101 ? -11.591 -8.001 -1.336 1.00 93.94 101 MET A C 1
ATOM 831 O O . MET A 1 101 ? -12.065 -8.680 -0.430 1.00 93.94 101 MET A O 1
ATOM 835 N N . ASN A 1 102 ? -11.396 -6.680 -1.210 1.00 93.50 102 ASN A N 1
ATOM 836 C CA . ASN A 1 102 ? -11.794 -5.943 -0.001 1.00 93.50 102 ASN A CA 1
ATOM 837 C C . ASN A 1 102 ? -13.287 -6.129 0.289 1.00 93.50 102 ASN A C 1
ATOM 839 O O . ASN A 1 102 ? -13.647 -6.532 1.390 1.00 93.50 102 ASN A O 1
ATOM 843 N N . ARG A 1 103 ? -14.149 -5.893 -0.709 1.00 92.94 103 ARG A N 1
ATOM 844 C CA . ARG A 1 103 ? -15.607 -6.036 -0.556 1.00 92.94 103 ARG A CA 1
ATOM 845 C C . ARG A 1 103 ? -16.016 -7.466 -0.230 1.00 92.94 103 ARG A C 1
ATOM 847 O O . ARG A 1 103 ? -16.934 -7.691 0.552 1.00 92.94 103 ARG A O 1
ATOM 854 N N . ARG A 1 104 ? -15.334 -8.445 -0.824 1.00 93.38 104 ARG A N 1
ATOM 855 C CA . ARG A 1 104 ? -15.656 -9.854 -0.620 1.00 93.38 104 ARG A CA 1
ATOM 856 C C . ARG A 1 104 ? -15.248 -10.353 0.765 1.00 93.38 104 ARG A C 1
ATOM 858 O O . ARG A 1 104 ? -16.018 -11.085 1.385 1.00 93.38 104 ARG A O 1
ATOM 865 N N . LEU A 1 105 ? -14.070 -9.953 1.247 1.00 93.25 105 LEU A N 1
ATOM 866 C CA . LEU A 1 105 ? -13.634 -10.232 2.617 1.00 93.25 105 LEU A CA 1
ATOM 867 C C . LEU A 1 105 ? -14.541 -9.545 3.629 1.00 93.25 105 LEU A C 1
ATOM 869 O O . LEU A 1 105 ? -14.927 -10.185 4.603 1.00 93.25 105 LEU A O 1
ATOM 873 N N . ASP A 1 106 ? -14.923 -8.298 3.357 1.00 93.56 106 ASP A N 1
ATOM 874 C CA . ASP A 1 106 ? -15.845 -7.556 4.205 1.00 93.56 106 ASP A CA 1
ATOM 875 C C . ASP A 1 106 ? -17.171 -8.280 4.394 1.00 93.56 106 ASP A C 1
ATOM 877 O O . ASP A 1 106 ? -17.526 -8.666 5.510 1.00 93.56 106 ASP A O 1
ATOM 881 N N . TRP A 1 107 ? -17.832 -8.608 3.285 1.00 93.25 107 TRP A N 1
ATOM 882 C CA . TRP A 1 107 ? -19.062 -9.382 3.326 1.00 93.25 107 TRP A CA 1
ATOM 883 C C . TRP A 1 107 ? -18.880 -10.725 4.048 1.00 93.25 107 TRP A C 1
ATOM 885 O O . TRP A 1 107 ? -19.705 -11.085 4.881 1.00 93.25 107 TRP A O 1
ATOM 895 N N . ALA A 1 108 ? -17.796 -11.464 3.784 1.00 93.19 108 ALA A N 1
ATOM 896 C CA . ALA A 1 108 ? -17.585 -12.787 4.375 1.00 93.19 108 ALA A CA 1
ATOM 897 C C . ALA A 1 108 ? -17.360 -12.740 5.896 1.00 93.19 108 ALA A C 1
ATOM 899 O O . ALA A 1 108 ? -17.864 -13.598 6.624 1.00 93.19 108 ALA A O 1
ATOM 900 N N . ILE A 1 109 ? -16.597 -11.758 6.383 1.00 93.69 109 ILE A N 1
ATOM 901 C CA . ILE A 1 109 ? -16.338 -11.577 7.816 1.00 93.69 109 ILE A CA 1
ATOM 902 C C . ILE A 1 109 ? -17.616 -11.096 8.507 1.00 93.69 109 ILE A C 1
ATOM 904 O O . ILE A 1 109 ? -17.986 -11.638 9.553 1.00 93.69 109 ILE A O 1
ATOM 908 N N . ARG A 1 110 ? -18.319 -10.130 7.906 1.00 93.56 110 ARG A N 1
ATOM 909 C CA . ARG A 1 110 ? -19.549 -9.551 8.451 1.00 93.56 110 ARG A CA 1
ATOM 910 C C . ARG A 1 110 ? -20.683 -10.565 8.507 1.00 93.56 110 ARG A C 1
ATOM 912 O O . ARG A 1 110 ? -21.277 -10.728 9.568 1.00 93.56 110 ARG A O 1
ATOM 919 N N . GLN A 1 111 ? -20.923 -11.294 7.417 1.00 94.69 111 GLN A N 1
ATOM 920 C CA . GLN A 1 111 ? -21.969 -12.314 7.344 1.00 94.69 111 GLN A CA 1
ATOM 921 C C . GLN A 1 111 ? -21.746 -13.401 8.390 1.00 94.69 111 GLN A C 1
ATOM 923 O O . GLN A 1 111 ? -22.629 -13.691 9.182 1.00 94.69 111 GLN A O 1
ATOM 928 N N . LYS A 1 112 ? -20.526 -13.936 8.475 1.00 93.94 112 LYS A N 1
ATOM 929 C CA . LYS A 1 112 ? -20.210 -14.975 9.456 1.00 93.94 112 LYS A CA 1
ATOM 930 C C . LYS A 1 112 ? -20.357 -14.493 10.902 1.00 93.94 112 LYS A C 1
ATOM 932 O O . LYS A 1 112 ? -20.746 -15.270 11.768 1.00 93.94 112 LYS A O 1
ATOM 937 N N . SER A 1 113 ? -20.009 -13.236 11.170 1.00 94.00 113 SER A N 1
ATOM 938 C CA . SER A 1 113 ? -20.176 -12.642 12.500 1.00 94.00 113 SER A CA 1
ATOM 939 C C . SER A 1 113 ? -21.658 -12.455 12.827 1.00 94.00 113 SER A C 1
ATOM 941 O O . SER A 1 113 ? -22.084 -12.767 13.933 1.00 94.00 113 SER A O 1
ATOM 943 N N . PHE A 1 114 ? -22.449 -12.007 11.853 1.00 95.00 114 PHE A N 1
ATOM 944 C CA . PHE A 1 114 ? -23.896 -11.872 11.977 1.00 95.00 114 PHE A CA 1
ATOM 945 C C . PHE A 1 114 ? -24.587 -13.222 12.222 1.00 95.00 114 PHE A C 1
ATOM 947 O O . PHE A 1 114 ? -25.396 -13.335 13.143 1.00 95.00 114 PHE A O 1
ATOM 954 N N . ASP A 1 115 ? -24.219 -14.263 11.474 1.00 96.38 115 ASP A N 1
ATOM 955 C CA . ASP A 1 115 ? -24.756 -15.615 11.652 1.00 96.38 115 ASP A CA 1
ATOM 956 C C . ASP A 1 115 ? -24.433 -16.159 13.060 1.00 96.38 115 ASP A C 1
ATOM 958 O O . ASP A 1 115 ? -25.303 -16.695 13.740 1.00 96.38 115 ASP A O 1
ATOM 962 N N . ASP A 1 116 ? -23.208 -15.962 13.568 1.00 95.31 116 ASP A N 1
ATOM 963 C CA . ASP A 1 116 ? -22.858 -16.396 14.932 1.00 95.31 116 ASP A CA 1
ATOM 964 C C . ASP A 1 116 ? -23.632 -15.620 16.009 1.00 95.31 116 ASP A C 1
ATOM 966 O O . ASP A 1 116 ? -24.080 -16.215 16.988 1.00 95.31 116 ASP A O 1
ATOM 970 N N . ILE A 1 117 ? -23.828 -14.310 15.830 1.00 95.50 117 ILE A N 1
ATOM 971 C CA . ILE A 1 117 ? -24.559 -13.463 16.785 1.00 95.50 117 ILE A CA 1
ATOM 972 C C . ILE A 1 117 ? -26.047 -13.823 16.824 1.00 95.50 117 ILE A C 1
ATOM 974 O O . ILE A 1 117 ? -26.630 -13.898 17.903 1.00 95.50 117 ILE A O 1
ATOM 978 N N . THR A 1 118 ? -26.665 -14.071 15.669 1.00 94.69 118 THR A N 1
ATOM 979 C CA . THR A 1 118 ? -28.102 -14.392 15.579 1.00 94.69 118 THR A CA 1
ATOM 980 C C . THR A 1 118 ? -28.452 -15.758 16.165 1.00 94.69 118 THR A C 1
ATOM 982 O O . THR A 1 118 ? -29.592 -15.973 16.564 1.00 94.69 118 THR A O 1
ATOM 985 N N . THR A 1 119 ? -27.476 -16.660 16.293 1.00 96.44 119 THR A N 1
ATOM 986 C CA . THR A 1 119 ? -27.658 -17.944 16.993 1.00 96.44 119 THR A CA 1
ATOM 987 C C . THR A 1 119 ? -27.498 -17.848 18.514 1.00 96.44 119 THR A C 1
ATOM 989 O O . THR A 1 119 ? -27.726 -18.837 19.213 1.00 96.44 119 THR A O 1
ATOM 992 N N . LYS A 1 120 ? -27.101 -16.690 19.064 1.00 95.50 120 LYS A N 1
ATOM 993 C CA . LYS A 1 120 ? -26.962 -16.518 20.517 1.00 95.50 120 LYS A CA 1
ATOM 994 C C . LYS A 1 120 ? -28.328 -16.365 21.190 1.00 95.50 120 LYS A C 1
ATOM 996 O O . LYS A 1 120 ? -29.241 -15.747 20.653 1.00 95.50 120 LYS A O 1
ATOM 1001 N N . GLY A 1 121 ? -28.445 -16.908 22.400 1.00 94.44 121 GLY A N 1
ATOM 1002 C CA . GLY A 1 121 ? -29.647 -16.781 23.225 1.00 94.44 121 GLY A CA 1
ATOM 1003 C C . GLY A 1 121 ? -29.792 -15.409 23.908 1.00 94.44 121 GLY A C 1
ATOM 1004 O O . GLY A 1 121 ? -28.879 -14.579 23.842 1.00 94.44 121 GLY A O 1
ATOM 1005 N N . PRO A 1 122 ? -30.909 -15.183 24.625 1.00 93.44 122 PRO A N 1
ATOM 1006 C CA . PRO A 1 122 ? -31.222 -13.912 25.288 1.00 93.44 122 PRO A CA 1
ATOM 1007 C C . PRO A 1 122 ? -30.134 -13.415 26.251 1.00 93.44 122 PRO A C 1
ATOM 1009 O O . PRO A 1 122 ? -29.880 -12.215 26.323 1.00 93.44 122 PRO A O 1
ATOM 1012 N N . ASP A 1 123 ? -29.430 -14.325 26.930 1.00 95.38 123 ASP A N 1
ATOM 1013 C CA . ASP A 1 123 ? -28.353 -13.986 27.871 1.00 95.38 123 ASP A CA 1
ATOM 1014 C C . ASP A 1 123 ? -27.222 -13.174 27.226 1.00 95.38 123 ASP A C 1
ATOM 1016 O O . ASP A 1 123 ? -26.632 -12.298 27.861 1.00 95.38 123 ASP A O 1
ATOM 1020 N N . PHE A 1 124 ? -26.933 -13.423 25.946 1.00 95.38 124 PHE A N 1
ATOM 1021 C CA . PHE A 1 124 ? -25.932 -12.658 25.208 1.00 95.38 124 PHE A CA 1
ATOM 1022 C C . PHE A 1 124 ? -26.368 -11.200 25.030 1.00 95.38 124 PHE A C 1
ATOM 1024 O O . PHE A 1 124 ? -25.584 -10.288 25.290 1.00 95.38 124 PHE A O 1
ATOM 1031 N N . PHE A 1 125 ? -27.626 -10.975 24.650 1.00 94.44 125 PHE A N 1
ATOM 1032 C CA . PHE A 1 125 ? -28.182 -9.638 24.426 1.00 94.44 125 PHE A CA 1
ATOM 1033 C C . PHE A 1 125 ? -28.487 -8.889 25.730 1.00 94.44 125 PHE A C 1
ATOM 1035 O O . PHE A 1 125 ? -28.480 -7.662 25.745 1.00 94.44 125 PHE A O 1
ATOM 1042 N N . ASN A 1 126 ? -28.670 -9.605 26.842 1.00 94.25 126 ASN A N 1
ATOM 1043 C CA . ASN A 1 126 ? -28.722 -8.998 28.173 1.00 94.25 126 ASN A CA 1
ATOM 1044 C C . ASN A 1 126 ? -27.343 -8.496 28.629 1.00 94.25 126 ASN A C 1
ATOM 1046 O O . ASN A 1 126 ? -27.247 -7.505 29.349 1.00 94.25 126 ASN A O 1
ATOM 1050 N N . LYS A 1 127 ? -26.265 -9.171 28.208 1.00 94.62 127 LYS A N 1
ATOM 1051 C CA . LYS A 1 127 ? -24.887 -8.811 28.568 1.00 94.62 127 LYS A CA 1
ATOM 1052 C C . LYS A 1 127 ? -24.272 -7.750 27.651 1.00 94.62 127 LYS A C 1
ATOM 1054 O O . LYS A 1 127 ? -23.461 -6.951 28.116 1.00 94.62 127 LYS A O 1
ATOM 1059 N N . PHE A 1 128 ? -24.613 -7.749 26.364 1.00 93.69 128 PHE A N 1
ATOM 1060 C CA . PHE A 1 128 ? -24.040 -6.846 25.364 1.00 93.69 128 PHE A CA 1
ATOM 1061 C C . PHE A 1 128 ? -25.119 -5.966 24.738 1.00 93.69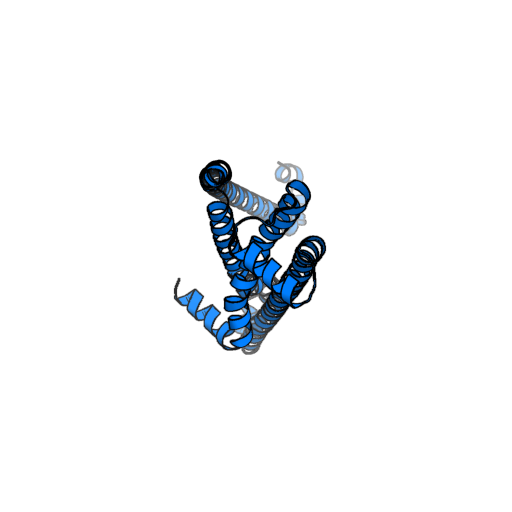 128 PHE A C 1
ATOM 1063 O O . PHE A 1 128 ? -26.102 -6.468 24.199 1.00 93.69 128 PHE A O 1
ATOM 1070 N N . ARG A 1 129 ? -24.916 -4.643 24.759 1.00 91.94 129 ARG A N 1
ATOM 1071 C CA . ARG A 1 129 ? -25.877 -3.688 24.193 1.00 91.94 129 ARG A CA 1
ATOM 1072 C C . ARG A 1 129 ? -25.949 -3.855 22.676 1.00 91.94 129 ARG A C 1
ATOM 1074 O O . ARG A 1 129 ? -24.921 -3.913 22.005 1.00 91.94 129 ARG A O 1
ATOM 1081 N N . THR A 1 130 ? -27.161 -3.832 22.122 1.00 91.69 130 THR A N 1
ATOM 1082 C CA . THR A 1 130 ? -27.390 -3.950 20.671 1.00 91.69 130 THR A CA 1
ATOM 1083 C C . THR A 1 130 ? -26.613 -2.910 19.864 1.00 91.69 130 THR A C 1
ATOM 1085 O O . THR A 1 130 ? -26.058 -3.243 18.822 1.00 91.69 130 THR A O 1
ATOM 1088 N N . GLY A 1 131 ? -26.511 -1.673 20.366 1.00 91.50 131 GLY A N 1
ATOM 1089 C CA . GLY A 1 131 ? -25.722 -0.615 19.727 1.00 91.50 131 GLY A CA 1
ATOM 1090 C C . GLY A 1 131 ? -24.250 -0.996 19.559 1.00 91.50 131 GLY A C 1
ATOM 1091 O O . GLY A 1 131 ? -23.722 -0.893 18.459 1.00 91.50 131 GLY A O 1
ATOM 1092 N N . ASP A 1 132 ? -23.619 -1.541 20.603 1.00 92.75 132 ASP A N 1
ATOM 1093 C CA . ASP A 1 132 ? -22.209 -1.952 20.562 1.00 92.75 132 ASP A CA 1
ATOM 1094 C C . ASP A 1 132 ? -21.978 -3.084 19.553 1.00 92.75 132 ASP A C 1
ATOM 1096 O O . ASP A 1 132 ? -20.952 -3.131 18.872 1.00 92.75 132 ASP A O 1
ATOM 1100 N N . ILE A 1 133 ? -22.944 -4.000 19.436 1.00 93.75 133 ILE A N 1
ATOM 1101 C CA . ILE A 1 133 ? -22.900 -5.093 18.462 1.00 93.75 133 ILE A CA 1
ATOM 1102 C C . ILE A 1 133 ? -22.968 -4.536 17.037 1.00 93.75 133 ILE A C 1
ATOM 1104 O O . ILE A 1 133 ? -22.160 -4.923 16.191 1.00 93.75 133 ILE A O 1
ATOM 1108 N N . VAL A 1 134 ? -23.901 -3.615 16.772 1.00 93.25 134 VAL A N 1
ATOM 1109 C CA . VAL A 1 134 ? -24.048 -2.976 15.456 1.00 93.25 134 VAL A CA 1
ATOM 1110 C C . VAL A 1 134 ? -22.784 -2.204 15.096 1.00 93.25 134 VAL A C 1
ATOM 1112 O O . VAL A 1 134 ? -22.253 -2.436 14.015 1.00 93.25 134 VAL A O 1
ATOM 1115 N N . THR A 1 135 ? -22.246 -1.391 16.009 1.00 93.31 135 THR A N 1
ATOM 1116 C CA . THR A 1 135 ? -21.003 -0.637 15.789 1.00 93.31 135 THR A CA 1
ATOM 1117 C C . THR A 1 135 ? -19.823 -1.557 15.492 1.00 93.31 135 THR A C 1
ATOM 1119 O O . THR A 1 135 ? -19.022 -1.265 14.615 1.00 93.31 135 THR A O 1
ATOM 1122 N N . ARG A 1 136 ? -19.710 -2.716 16.152 1.00 92.12 136 ARG A N 1
ATOM 1123 C CA . ARG A 1 136 ? -18.661 -3.694 15.812 1.00 92.12 136 ARG A CA 1
ATOM 1124 C C . ARG A 1 136 ? -18.864 -4.301 14.423 1.00 92.12 136 ARG A C 1
ATOM 1126 O O . ARG A 1 136 ? -17.895 -4.515 13.700 1.00 92.12 136 ARG A O 1
ATOM 1133 N N . LEU A 1 137 ? -20.109 -4.582 14.040 1.00 92.19 137 LEU A N 1
ATOM 1134 C CA . LEU A 1 137 ? -20.448 -5.133 12.724 1.00 92.19 137 LEU A CA 1
ATOM 1135 C C . LEU A 1 137 ? -20.333 -4.114 11.584 1.00 92.19 137 LEU A C 1
ATOM 1137 O O . LEU A 1 137 ? -20.190 -4.531 10.434 1.00 92.19 137 LEU A O 1
ATOM 1141 N N . THR A 1 138 ? -20.456 -2.816 11.863 1.00 90.19 138 THR A N 1
ATOM 1142 C CA . THR A 1 138 ? -20.264 -1.744 10.882 1.00 90.19 138 THR A CA 1
ATOM 1143 C C . THR A 1 138 ? -18.840 -1.221 10.949 1.00 90.19 138 THR A C 1
ATOM 1145 O O . THR A 1 138 ? -18.087 -1.454 10.029 1.00 90.19 138 THR A O 1
ATOM 1148 N N . ASP A 1 139 ? -18.401 -0.614 12.038 1.00 89.50 139 ASP A N 1
ATOM 1149 C CA . ASP A 1 139 ? -17.197 0.222 12.038 1.00 89.50 139 ASP A CA 1
ATOM 1150 C C . ASP A 1 139 ? -15.904 -0.564 12.263 1.00 89.50 139 ASP A C 1
ATOM 1152 O O . ASP A 1 139 ? -14.829 -0.135 11.840 1.00 89.50 139 ASP A O 1
ATOM 1156 N N . ASP A 1 140 ? -15.966 -1.6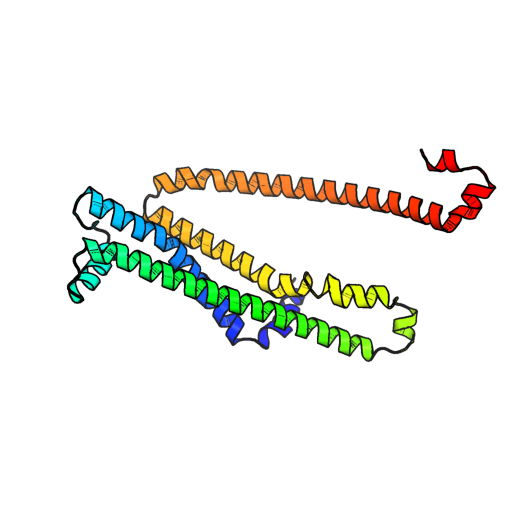79 12.994 1.00 92.06 140 ASP A N 1
ATOM 1157 C CA . ASP A 1 140 ? -14.770 -2.478 13.280 1.00 92.06 140 ASP A CA 1
ATOM 1158 C C . ASP A 1 140 ? -14.509 -3.534 12.204 1.00 92.06 140 ASP A C 1
ATOM 1160 O O . ASP A 1 140 ? -13.350 -3.816 11.879 1.00 92.06 140 ASP A O 1
ATOM 1164 N N . ILE A 1 141 ? -15.571 -4.107 11.635 1.00 89.94 141 ILE A N 1
ATOM 1165 C CA . ILE A 1 141 ? -15.461 -5.038 10.511 1.00 89.94 141 ILE A CA 1
ATOM 1166 C C . ILE A 1 141 ? -15.309 -4.270 9.195 1.00 89.94 141 ILE A C 1
ATOM 1168 O O . ILE A 1 141 ? -14.272 -4.424 8.539 1.00 89.94 141 ILE A O 1
ATOM 1172 N N . ASP A 1 142 ? -16.289 -3.432 8.838 1.00 83.38 142 ASP A N 1
ATOM 1173 C CA . ASP A 1 142 ? -16.220 -2.619 7.621 1.00 83.38 142 ASP A CA 1
ATOM 1174 C C . ASP A 1 142 ? -15.205 -1.488 7.809 1.00 83.38 142 ASP A C 1
ATOM 1176 O O . ASP A 1 142 ? -15.010 -0.939 8.891 1.00 83.38 142 ASP A O 1
ATOM 1180 N N . GLY A 1 143 ? -14.463 -1.183 6.751 1.00 74.75 143 GLY A N 1
ATOM 1181 C CA . GLY A 1 143 ? -13.461 -0.116 6.738 1.00 74.75 143 GLY A CA 1
ATOM 1182 C C . GLY A 1 143 ? -12.178 -0.356 7.552 1.00 74.75 143 GLY A C 1
ATOM 1183 O O . GLY A 1 143 ? -11.134 0.154 7.146 1.00 74.75 143 GLY A O 1
ATOM 1184 N N . LYS A 1 144 ? -12.190 -1.143 8.640 1.00 90.69 144 LYS A N 1
ATOM 1185 C CA . LYS A 1 144 ? -10.995 -1.422 9.465 1.00 90.69 144 LYS A CA 1
ATOM 1186 C C . LYS A 1 144 ? -10.444 -2.825 9.247 1.00 90.69 144 LYS A C 1
ATOM 1188 O O . LYS A 1 144 ? -9.429 -2.980 8.562 1.00 90.69 144 LYS A O 1
ATOM 1193 N N . LEU A 1 145 ? -11.079 -3.851 9.822 1.00 92.06 145 LEU A N 1
ATOM 1194 C CA . LEU A 1 145 ? -10.554 -5.217 9.785 1.00 92.06 145 LEU A CA 1
ATOM 1195 C C . LEU A 1 145 ? -10.472 -5.740 8.351 1.00 92.06 145 LEU A C 1
ATOM 1197 O O . LEU A 1 145 ? -9.419 -6.226 7.941 1.00 92.06 145 LEU A O 1
ATOM 1201 N N . SER A 1 146 ? -11.550 -5.599 7.581 1.00 89.38 146 SER A N 1
ATOM 1202 C CA . SER A 1 146 ? -11.637 -6.089 6.202 1.00 89.38 146 SER A CA 1
ATOM 1203 C C . SER A 1 146 ? -10.698 -5.340 5.254 1.00 89.38 146 SER A C 1
ATOM 1205 O O . SER A 1 146 ? -10.051 -5.951 4.402 1.00 89.38 146 SER A O 1
ATOM 1207 N N . TRP A 1 147 ? -10.554 -4.023 5.442 1.00 92.38 147 TRP A N 1
ATOM 1208 C CA . TRP A 1 147 ? -9.601 -3.209 4.685 1.00 92.38 147 TRP A CA 1
ATOM 1209 C C . TRP A 1 147 ? -8.153 -3.596 4.995 1.00 92.38 147 TRP A C 1
ATOM 1211 O O . TRP A 1 147 ? -7.345 -3.783 4.083 1.00 92.38 147 TRP A O 1
ATOM 1221 N N . PHE A 1 148 ? -7.811 -3.764 6.276 1.00 93.50 148 PHE A N 1
ATOM 1222 C CA . PHE A 1 148 ? -6.474 -4.197 6.677 1.00 93.50 148 PHE A CA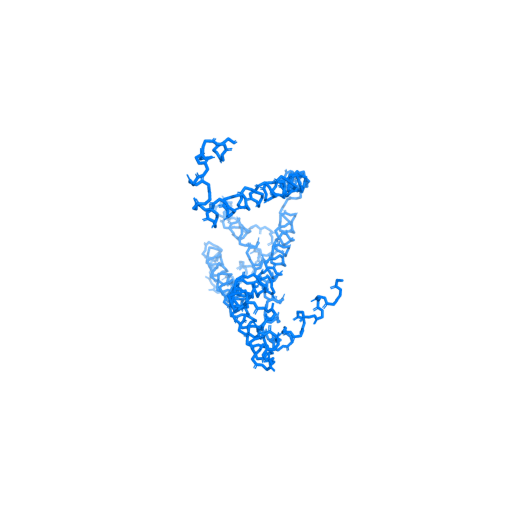 1
ATOM 1223 C C . PHE A 1 148 ? -6.164 -5.598 6.136 1.00 93.50 148 PHE A C 1
ATOM 1225 O O . PHE A 1 148 ? -5.084 -5.825 5.589 1.00 93.50 148 PHE A O 1
ATOM 1232 N N . ALA A 1 149 ? -7.152 -6.498 6.198 1.00 91.31 149 ALA A N 1
ATOM 1233 C CA . ALA A 1 149 ? -7.099 -7.849 5.653 1.00 91.31 149 ALA A CA 1
ATOM 1234 C C . ALA A 1 149 ? -6.909 -7.901 4.132 1.00 91.31 149 ALA A C 1
ATOM 1236 O O . ALA A 1 149 ? -6.736 -8.981 3.594 1.00 91.31 149 ALA A O 1
ATOM 1237 N N . CYS A 1 150 ? -6.955 -6.803 3.387 1.00 92.19 150 CYS A N 1
ATOM 1238 C CA . CYS A 1 150 ? -6.620 -6.824 1.967 1.00 92.19 150 CYS A CA 1
ATOM 1239 C C . CYS A 1 150 ? -5.719 -5.649 1.620 1.00 92.19 150 CYS A C 1
ATOM 1241 O O . CYS A 1 150 ? -4.511 -5.827 1.470 1.00 92.19 150 CYS A O 1
ATOM 1243 N N . SER A 1 151 ? -6.278 -4.443 1.537 1.00 93.44 151 SER A N 1
ATOM 1244 C CA . SER A 1 151 ? -5.523 -3.243 1.182 1.00 93.44 151 SER A CA 1
ATOM 1245 C C . SER A 1 151 ? -4.332 -2.992 2.097 1.00 93.44 151 SER A C 1
ATOM 1247 O O . SER A 1 151 ? -3.272 -2.649 1.585 1.00 93.44 151 SER A O 1
ATOM 1249 N N . GLY A 1 152 ? -4.471 -3.176 3.413 1.00 93.06 152 GLY A N 1
ATOM 1250 C CA . GLY A 1 152 ? -3.371 -2.947 4.356 1.00 93.06 152 GLY A CA 1
ATOM 1251 C C . GLY A 1 152 ? -2.136 -3.793 4.031 1.00 93.06 152 GLY A C 1
ATOM 1252 O O . GLY A 1 152 ? -1.037 -3.264 3.873 1.00 93.06 152 GLY A O 1
ATOM 1253 N N . ILE A 1 153 ? -2.333 -5.101 3.851 1.00 93.50 153 ILE A N 1
ATOM 1254 C CA . ILE A 1 153 ? -1.255 -6.054 3.553 1.00 93.50 153 ILE A CA 1
ATOM 1255 C C . ILE A 1 153 ? -0.717 -5.863 2.128 1.00 93.50 153 ILE A C 1
ATOM 1257 O O . ILE A 1 153 ? 0.493 -5.745 1.929 1.00 93.50 153 ILE A O 1
ATOM 1261 N N . PHE A 1 154 ? -1.598 -5.792 1.126 1.00 94.75 154 PHE A N 1
ATOM 1262 C CA . PHE A 1 154 ? -1.175 -5.739 -0.277 1.00 94.75 154 PHE A CA 1
ATOM 1263 C C . PHE A 1 154 ? -0.572 -4.395 -0.685 1.00 94.75 154 PHE A C 1
ATOM 1265 O O . PHE A 1 154 ? 0.295 -4.379 -1.551 1.00 94.75 154 PHE A O 1
ATOM 1272 N N . ARG A 1 155 ? -0.960 -3.277 -0.058 1.00 95.12 155 ARG A N 1
ATOM 1273 C CA . ARG A 1 155 ? -0.287 -1.987 -0.291 1.00 95.12 155 ARG A CA 1
ATOM 1274 C C . ARG A 1 155 ? 1.109 -1.955 0.305 1.00 95.12 155 ARG A C 1
ATOM 1276 O O . ARG A 1 155 ? 2.002 -1.381 -0.304 1.00 95.12 155 ARG A O 1
ATOM 1283 N N . LEU A 1 156 ? 1.313 -2.575 1.467 1.00 95.25 156 LEU A N 1
ATOM 1284 C CA . LEU A 1 156 ? 2.651 -2.712 2.039 1.00 95.25 156 LEU A CA 1
ATOM 1285 C C . LEU A 1 156 ? 3.542 -3.559 1.121 1.00 95.25 156 LEU A C 1
ATOM 1287 O O . LEU A 1 156 ? 4.671 -3.174 0.834 1.00 95.25 156 LEU A O 1
ATOM 1291 N N . TYR A 1 157 ? 3.009 -4.664 0.597 1.00 96.12 157 TYR A N 1
ATOM 1292 C CA . TYR A 1 157 ? 3.699 -5.483 -0.397 1.00 96.12 157 TYR A CA 1
ATOM 1293 C C . TYR A 1 157 ? 4.017 -4.714 -1.692 1.00 96.12 157 TYR A C 1
ATOM 1295 O O . TYR A 1 157 ? 5.156 -4.743 -2.157 1.00 96.12 157 TYR A O 1
ATOM 1303 N N . GLU A 1 158 ? 3.039 -3.992 -2.245 1.00 95.88 158 GLU A N 1
ATOM 1304 C CA . GLU A 1 158 ? 3.198 -3.137 -3.429 1.00 95.88 158 GLU A CA 1
ATOM 1305 C C . GLU A 1 158 ? 4.282 -2.074 -3.206 1.00 95.88 158 GLU A C 1
ATOM 1307 O O . GLU A 1 158 ? 5.175 -1.933 -4.037 1.00 95.88 158 GLU A O 1
ATOM 1312 N N . ALA A 1 159 ? 4.267 -1.392 -2.057 1.00 95.44 159 ALA A N 1
ATOM 1313 C CA . ALA A 1 159 ? 5.252 -0.372 -1.711 1.00 95.44 159 ALA A CA 1
ATOM 1314 C C . ALA A 1 159 ? 6.675 -0.941 -1.617 1.00 95.44 159 ALA A C 1
ATOM 1316 O O . ALA A 1 159 ? 7.596 -0.378 -2.204 1.00 95.44 159 ALA A O 1
ATOM 1317 N N . ILE A 1 160 ? 6.860 -2.073 -0.928 1.00 96.06 160 ILE A N 1
ATOM 1318 C CA . ILE A 1 160 ? 8.171 -2.736 -0.826 1.00 96.06 160 ILE A CA 1
ATOM 1319 C C . ILE A 1 160 ? 8.674 -3.130 -2.215 1.00 96.06 160 ILE A C 1
ATOM 1321 O O . ILE A 1 160 ? 9.818 -2.856 -2.569 1.00 96.06 160 ILE A O 1
ATOM 1325 N N . THR A 1 161 ? 7.803 -3.739 -3.016 1.00 96.50 161 THR A N 1
ATOM 1326 C CA . THR A 1 161 ? 8.148 -4.210 -4.358 1.00 96.50 161 THR A CA 1
ATOM 1327 C C . THR A 1 161 ? 8.528 -3.046 -5.275 1.00 96.50 161 THR A C 1
ATOM 1329 O O . THR A 1 161 ? 9.544 -3.114 -5.963 1.00 96.50 161 THR A O 1
ATOM 1332 N N . MET A 1 162 ? 7.774 -1.945 -5.228 1.00 95.69 162 MET A N 1
ATOM 1333 C CA . MET A 1 162 ? 8.071 -0.725 -5.979 1.00 95.69 162 MET A CA 1
ATOM 1334 C C . MET A 1 162 ? 9.423 -0.127 -5.585 1.00 95.69 162 MET A C 1
ATOM 1336 O O . MET A 1 162 ? 10.229 0.174 -6.459 1.00 95.69 162 MET A O 1
ATOM 1340 N N . VAL A 1 163 ? 9.710 -0.010 -4.283 1.00 94.75 163 VAL A N 1
ATOM 1341 C CA . VAL A 1 163 ? 11.008 0.489 -3.800 1.00 94.75 163 VAL A CA 1
ATOM 1342 C C . VAL A 1 163 ? 12.156 -0.377 -4.319 1.00 94.75 163 VAL A C 1
ATOM 1344 O O . VAL A 1 163 ? 13.148 0.162 -4.802 1.00 94.75 163 VAL A O 1
ATOM 1347 N N . ILE A 1 164 ? 12.015 -1.706 -4.284 1.00 95.44 164 ILE A N 1
ATOM 1348 C CA . ILE A 1 164 ? 13.036 -2.631 -4.793 1.00 95.44 164 ILE A CA 1
ATOM 1349 C C . ILE A 1 164 ? 13.282 -2.406 -6.290 1.00 95.44 164 ILE A C 1
ATOM 1351 O O . ILE A 1 164 ? 14.427 -2.197 -6.689 1.00 95.44 164 ILE A O 1
ATOM 1355 N N . PHE A 1 165 ? 12.235 -2.404 -7.122 1.00 95.69 165 PHE A N 1
ATOM 1356 C CA . PHE A 1 165 ? 12.397 -2.225 -8.569 1.00 95.69 165 PHE A CA 1
ATOM 1357 C C . PHE A 1 165 ? 12.945 -0.846 -8.935 1.00 95.69 165 PHE A C 1
ATOM 1359 O O . PHE A 1 165 ? 13.814 -0.752 -9.798 1.00 95.69 165 PHE A O 1
ATOM 1366 N N . VAL A 1 166 ? 12.499 0.214 -8.258 1.00 94.44 166 VAL A N 1
ATOM 1367 C CA . VAL A 1 166 ? 13.029 1.566 -8.470 1.00 94.44 166 VAL A CA 1
ATOM 1368 C C . VAL A 1 166 ? 14.511 1.630 -8.108 1.00 94.44 166 VAL A C 1
ATOM 1370 O O . VAL A 1 166 ? 15.295 2.137 -8.905 1.00 94.44 166 VAL A O 1
ATOM 1373 N N . LEU A 1 167 ? 14.930 1.072 -6.968 1.00 93.75 167 LEU A N 1
ATOM 1374 C CA . LEU A 1 167 ? 16.344 1.054 -6.578 1.00 93.75 167 LEU A CA 1
ATOM 1375 C C . LEU A 1 167 ? 17.206 0.256 -7.562 1.00 93.75 167 LEU A C 1
ATOM 1377 O O . LEU A 1 167 ? 18.276 0.727 -7.943 1.00 93.75 167 LEU A O 1
ATOM 1381 N N . ILE A 1 168 ? 16.736 -0.910 -8.018 1.00 93.50 168 ILE A N 1
ATOM 1382 C CA . ILE A 1 168 ? 17.420 -1.701 -9.055 1.00 93.50 168 ILE A CA 1
ATOM 1383 C C . ILE A 1 168 ? 17.576 -0.872 -10.336 1.00 93.50 168 ILE A C 1
ATOM 1385 O O . ILE A 1 168 ? 18.665 -0.811 -10.908 1.00 93.50 168 ILE A O 1
ATOM 1389 N N . MET A 1 169 ? 16.509 -0.193 -10.766 1.00 91.81 169 MET A N 1
ATOM 1390 C CA . MET A 1 169 ? 16.533 0.652 -11.958 1.00 91.81 169 MET A CA 1
ATOM 1391 C C . MET A 1 169 ? 17.503 1.826 -11.806 1.00 91.81 169 MET A C 1
ATOM 1393 O O . MET A 1 169 ? 18.313 2.046 -12.705 1.00 91.81 169 MET A O 1
ATOM 1397 N N . MET A 1 170 ? 17.492 2.527 -10.672 1.00 92.31 170 MET A N 1
ATOM 1398 C CA . MET A 1 170 ? 18.415 3.633 -10.399 1.00 92.31 170 MET A CA 1
ATOM 1399 C C . MET A 1 170 ? 19.879 3.171 -10.407 1.00 92.31 170 MET A C 1
ATOM 1401 O O . MET A 1 170 ? 20.701 3.754 -11.120 1.00 92.31 170 MET A O 1
ATOM 1405 N N . LEU A 1 171 ? 20.192 2.072 -9.706 1.00 92.19 171 LEU A N 1
ATOM 1406 C CA . LEU A 1 171 ? 21.538 1.487 -9.676 1.00 92.19 171 LEU A CA 1
ATOM 1407 C C . LEU A 1 171 ? 22.018 1.076 -11.073 1.00 92.19 171 LEU A C 1
ATOM 1409 O O . LEU A 1 171 ? 23.191 1.253 -11.387 1.00 92.19 171 LEU A O 1
ATOM 1413 N N . SER A 1 172 ? 21.117 0.569 -11.921 1.00 88.69 172 SER A N 1
ATOM 1414 C CA . SER A 1 172 ? 21.448 0.183 -13.298 1.00 88.69 172 SER A CA 1
ATOM 1415 C C . SER A 1 172 ? 21.750 1.365 -14.227 1.00 88.69 172 SER A C 1
ATOM 1417 O O . SER A 1 172 ? 22.347 1.160 -15.280 1.00 88.69 172 SER A O 1
ATOM 1419 N N . ILE A 1 173 ? 21.305 2.577 -13.873 1.00 86.75 173 ILE A N 1
ATOM 1420 C CA . ILE A 1 173 ? 21.556 3.799 -14.648 1.00 86.75 173 ILE A CA 1
ATOM 1421 C C . ILE A 1 173 ? 22.860 4.440 -14.179 1.00 86.75 173 ILE A C 1
ATOM 1423 O O . ILE A 1 173 ? 23.769 4.654 -14.976 1.00 86.75 173 ILE A O 1
ATOM 1427 N N . ASN A 1 174 ? 22.958 4.764 -12.887 1.00 90.50 174 ASN A N 1
ATOM 1428 C CA . ASN A 1 174 ? 24.167 5.346 -12.314 1.00 90.50 174 ASN A CA 1
ATOM 1429 C C . ASN A 1 174 ? 24.244 5.066 -10.798 1.00 90.50 174 ASN A C 1
ATOM 1431 O O . ASN A 1 174 ? 23.510 5.689 -10.018 1.00 90.50 174 ASN A O 1
ATOM 1435 N N . PRO A 1 175 ? 25.156 4.183 -10.348 1.00 92.31 175 PRO A N 1
ATOM 1436 C CA . PRO A 1 175 ? 25.307 3.857 -8.930 1.00 92.31 175 PRO A CA 1
ATOM 1437 C C . PRO A 1 175 ? 25.688 5.057 -8.055 1.00 92.31 175 PRO A C 1
ATOM 1439 O O . PRO A 1 175 ? 25.203 5.179 -6.931 1.00 92.31 175 PRO A O 1
ATOM 1442 N N . TRP A 1 176 ? 26.519 5.969 -8.567 1.00 94.94 176 TRP A N 1
ATOM 1443 C CA . TRP A 1 176 ? 26.989 7.134 -7.815 1.00 94.94 176 TRP A CA 1
ATOM 1444 C C . TRP A 1 176 ? 25.861 8.136 -7.561 1.00 94.94 176 TRP A C 1
ATOM 1446 O O . TRP A 1 176 ? 25.637 8.562 -6.428 1.00 94.94 176 TRP A O 1
ATOM 1456 N N . LEU A 1 177 ? 25.084 8.448 -8.602 1.00 91.75 177 LEU A N 1
ATOM 1457 C CA . LEU A 1 177 ? 23.922 9.330 -8.482 1.00 91.75 177 LEU A CA 1
ATOM 1458 C C . LEU A 1 177 ? 22.833 8.707 -7.595 1.00 91.75 177 LEU A C 1
ATOM 1460 O O . LEU A 1 177 ? 22.159 9.407 -6.838 1.00 91.75 177 LEU A O 1
ATOM 1464 N N . THR A 1 178 ? 22.699 7.380 -7.639 1.00 94.19 178 THR A N 1
ATOM 1465 C CA . THR A 1 178 ? 21.796 6.638 -6.754 1.00 94.19 178 THR A CA 1
ATOM 1466 C C . THR A 1 178 ? 22.220 6.757 -5.296 1.00 94.19 178 THR A C 1
ATOM 1468 O O . THR A 1 178 ? 21.376 7.013 -4.448 1.00 94.19 178 THR A O 1
ATOM 1471 N N . LEU A 1 179 ? 23.511 6.637 -4.978 1.00 92.81 179 LEU A N 1
ATOM 1472 C CA . LEU A 1 179 ? 23.994 6.792 -3.603 1.00 92.81 179 LEU A CA 1
ATOM 1473 C C . LEU A 1 179 ? 23.742 8.211 -3.072 1.00 92.81 179 LEU A C 1
ATOM 1475 O O . LEU A 1 179 ? 23.297 8.372 -1.938 1.00 92.81 179 LEU A O 1
ATOM 1479 N N . LEU A 1 180 ? 23.969 9.233 -3.902 1.00 94.81 180 LEU A N 1
ATOM 1480 C CA . LEU A 1 180 ? 23.711 10.629 -3.537 1.00 94.81 180 LEU A CA 1
ATOM 1481 C C . LEU A 1 180 ? 22.223 10.898 -3.263 1.00 94.81 180 LEU A C 1
ATOM 1483 O O . LEU A 1 180 ? 21.888 11.647 -2.348 1.00 94.81 180 LEU A O 1
ATOM 1487 N N . THR A 1 181 ? 21.329 10.278 -4.034 1.00 91.75 181 THR A N 1
ATOM 1488 C CA . THR A 1 181 ? 19.874 10.496 -3.940 1.00 91.75 181 THR A CA 1
ATOM 1489 C C . THR A 1 181 ? 19.192 9.601 -2.903 1.00 91.75 181 THR A C 1
ATOM 1491 O O . THR A 1 181 ? 18.299 10.057 -2.193 1.00 91.75 181 THR A O 1
ATOM 1494 N N . ALA A 1 182 ? 19.619 8.344 -2.771 1.00 92.12 182 ALA A N 1
ATOM 1495 C CA . ALA A 1 182 ? 19.077 7.377 -1.818 1.00 92.12 182 ALA A CA 1
ATOM 1496 C C . ALA A 1 182 ? 19.760 7.441 -0.442 1.00 92.12 182 ALA A C 1
ATOM 1498 O O . ALA A 1 182 ? 19.178 7.004 0.548 1.00 92.12 182 ALA A O 1
ATOM 1499 N N . GLY A 1 183 ? 20.965 8.009 -0.347 1.00 92.50 183 GLY A N 1
ATOM 1500 C CA . GLY A 1 183 ? 21.723 8.156 0.900 1.00 92.50 183 GLY A CA 1
ATOM 1501 C C . GLY A 1 183 ? 20.982 8.888 2.031 1.00 92.50 183 GLY A C 1
ATOM 1502 O O . GLY A 1 183 ? 21.099 8.468 3.181 1.00 92.50 183 GLY A O 1
ATOM 1503 N N . PRO A 1 184 ? 20.170 9.928 1.758 1.00 93.88 184 PRO A N 1
ATOM 1504 C CA . PRO A 1 184 ? 19.322 10.556 2.773 1.00 93.88 184 PRO A CA 1
ATOM 1505 C C . PRO A 1 184 ? 18.157 9.681 3.275 1.00 93.88 184 PRO A C 1
ATOM 1507 O O . PRO A 1 184 ? 17.632 9.941 4.360 1.00 93.88 184 PRO A O 1
ATOM 1510 N N . LEU A 1 185 ? 17.737 8.643 2.535 1.00 92.12 185 LEU A N 1
ATOM 1511 C CA . LEU A 1 185 ? 16.545 7.849 2.873 1.00 92.12 185 LEU A CA 1
ATOM 1512 C C . LEU A 1 185 ? 16.654 7.124 4.227 1.00 92.12 185 LEU A C 1
ATOM 1514 O O . LEU A 1 185 ? 15.719 7.254 5.016 1.00 92.12 185 LEU A O 1
ATOM 1518 N N . PRO A 1 186 ? 17.750 6.416 4.576 1.00 91.81 186 PRO A N 1
ATOM 1519 C CA . PRO A 1 186 ? 17.899 5.802 5.897 1.00 91.81 186 PRO A CA 1
ATOM 1520 C C . PRO A 1 186 ? 17.777 6.801 7.052 1.00 91.81 186 PRO A C 1
ATOM 1522 O O . PRO A 1 186 ? 17.163 6.490 8.073 1.00 91.81 186 PRO A O 1
ATOM 1525 N N . VAL A 1 187 ? 18.309 8.017 6.881 1.00 95.62 187 VAL A N 1
ATOM 1526 C CA . VAL A 1 187 ? 18.210 9.087 7.884 1.00 95.62 187 VAL A CA 1
ATOM 1527 C C . VAL A 1 187 ? 16.757 9.536 8.034 1.00 95.62 187 VAL A C 1
ATOM 1529 O O . VAL A 1 187 ? 16.259 9.634 9.156 1.00 95.62 187 VAL A O 1
ATOM 1532 N N . MET A 1 188 ? 16.043 9.735 6.922 1.00 95.06 188 MET A N 1
ATOM 1533 C CA . MET A 1 188 ? 14.613 10.063 6.950 1.00 95.06 188 MET A CA 1
ATOM 1534 C C . MET A 1 188 ? 13.786 8.957 7.613 1.00 95.06 188 MET A C 1
ATOM 1536 O O . MET A 1 188 ? 12.933 9.254 8.447 1.00 95.06 188 MET A O 1
ATOM 1540 N N . ILE A 1 189 ? 14.064 7.689 7.299 1.00 93.94 189 ILE A N 1
ATOM 1541 C CA . ILE A 1 189 ? 13.399 6.527 7.902 1.00 93.94 189 ILE A CA 1
ATOM 1542 C C . ILE A 1 189 ? 13.636 6.503 9.419 1.00 93.94 189 ILE A C 1
ATOM 1544 O O . ILE A 1 189 ? 12.696 6.321 10.195 1.00 93.94 189 ILE A O 1
ATOM 1548 N N . PHE A 1 190 ? 14.871 6.740 9.864 1.00 95.81 190 PHE A N 1
ATOM 1549 C CA . PHE A 1 190 ? 15.206 6.797 11.286 1.00 95.81 190 PHE A CA 1
ATOM 1550 C C . PHE A 1 190 ? 14.462 7.927 12.015 1.00 95.81 190 PHE A C 1
ATOM 1552 O O . PHE A 1 190 ? 13.840 7.692 13.058 1.00 95.81 190 PHE A O 1
ATOM 1559 N N . ILE A 1 191 ? 14.477 9.141 11.452 1.00 96.62 191 ILE A N 1
ATOM 1560 C CA . ILE A 1 191 ? 13.752 10.296 12.002 1.00 96.62 191 ILE A CA 1
ATOM 1561 C C . ILE A 1 191 ? 12.251 10.000 12.051 1.00 96.62 191 ILE A C 1
ATOM 1563 O O . ILE A 1 191 ? 11.609 10.256 13.071 1.00 96.62 191 ILE A O 1
ATOM 1567 N N . PHE A 1 192 ? 11.697 9.408 10.992 1.00 95.56 192 PHE A N 1
ATOM 1568 C CA . PHE A 1 192 ? 10.289 9.038 10.916 1.00 95.56 192 PHE A CA 1
ATOM 1569 C C . PHE A 1 192 ? 9.891 8.083 12.044 1.00 95.56 192 PHE A C 1
ATOM 1571 O O . PHE A 1 192 ? 8.936 8.363 12.768 1.00 95.56 192 PHE A O 1
ATOM 1578 N N . PHE A 1 193 ? 10.635 6.994 12.260 1.00 95.00 193 PHE A N 1
ATOM 1579 C CA . PHE A 1 193 ? 10.310 6.038 13.323 1.00 95.00 193 PHE A CA 1
ATOM 1580 C C . PHE A 1 193 ? 10.415 6.655 14.720 1.00 95.00 193 PHE A C 1
ATOM 1582 O O . PHE A 1 193 ? 9.559 6.405 15.575 1.00 95.00 193 PHE A O 1
ATOM 1589 N N . ARG A 1 194 ? 11.425 7.501 14.956 1.00 95.62 194 ARG A N 1
ATOM 1590 C CA . ARG A 1 194 ? 11.587 8.196 16.238 1.00 95.62 194 ARG A CA 1
ATOM 1591 C C . ARG A 1 194 ? 10.435 9.167 16.507 1.00 95.62 194 ARG A C 1
ATOM 1593 O O . ARG A 1 194 ? 9.856 9.134 17.594 1.00 95.62 194 ARG A O 1
ATOM 1600 N N . SER A 1 195 ? 10.081 9.984 15.519 1.00 95.56 195 SER A N 1
ATOM 1601 C CA . SER A 1 195 ? 8.964 10.929 15.603 1.00 95.56 195 SER A CA 1
ATOM 1602 C C . SER A 1 195 ? 7.623 10.213 15.736 1.00 95.56 195 SER A C 1
ATOM 1604 O O . SER A 1 195 ? 6.820 10.590 16.582 1.00 95.56 195 SER A O 1
ATOM 1606 N N . SER A 1 196 ? 7.401 9.130 14.986 1.00 95.56 196 SER A N 1
ATOM 1607 C CA . SER A 1 196 ? 6.181 8.319 15.061 1.00 95.56 196 SER A CA 1
ATOM 1608 C C . SER A 1 196 ? 5.964 7.753 16.465 1.00 95.56 196 SER A C 1
ATOM 1610 O O . SER A 1 196 ? 4.874 7.891 17.020 1.00 95.56 196 SER A O 1
ATOM 1612 N N . LYS A 1 197 ? 7.013 7.207 17.098 1.00 94.50 197 LYS A N 1
ATOM 1613 C CA . LYS A 1 197 ? 6.934 6.699 18.477 1.00 94.50 197 LYS A CA 1
ATOM 1614 C C . LYS A 1 197 ? 6.590 7.802 19.481 1.00 94.50 197 LYS A C 1
ATOM 1616 O O . LYS A 1 197 ? 5.793 7.580 20.391 1.00 94.50 197 LYS A O 1
ATOM 1621 N N . LEU A 1 198 ? 7.189 8.984 19.327 1.00 94.94 198 LEU A N 1
ATOM 1622 C CA . LEU A 1 198 ? 6.895 10.127 20.190 1.00 94.94 198 LEU A CA 1
ATOM 1623 C C . LEU A 1 198 ? 5.451 10.606 20.006 1.00 94.94 198 LEU A C 1
ATOM 1625 O O . LEU A 1 198 ? 4.764 10.841 20.996 1.00 94.94 198 LEU A O 1
ATOM 1629 N N . LEU A 1 199 ? 4.993 10.716 18.758 1.00 95.88 199 LEU A N 1
ATOM 1630 C CA . LEU A 1 199 ? 3.628 11.115 18.427 1.00 95.88 199 LEU A CA 1
ATOM 1631 C C . LEU A 1 199 ? 2.605 10.145 19.015 1.00 95.88 199 LEU A C 1
ATOM 1633 O O . LEU A 1 199 ? 1.671 10.609 19.656 1.00 95.88 199 LEU A O 1
ATOM 1637 N N . HIS A 1 200 ? 2.808 8.829 18.883 1.00 94.38 200 HIS A N 1
ATOM 1638 C CA . HIS A 1 200 ? 1.905 7.829 19.469 1.00 94.38 200 HIS A CA 1
ATOM 1639 C C . HIS A 1 200 ? 1.753 8.022 20.979 1.00 94.38 200 HIS A C 1
ATOM 1641 O O . HIS A 1 200 ? 0.636 8.134 21.466 1.00 94.38 200 HIS A O 1
ATOM 1647 N N . LYS A 1 201 ? 2.863 8.198 21.707 1.00 95.50 201 LYS A N 1
ATOM 1648 C CA . LYS A 1 201 ? 2.808 8.454 23.153 1.00 95.50 201 LYS A CA 1
ATOM 1649 C C . LYS A 1 201 ? 2.013 9.723 23.495 1.00 95.50 201 LYS A C 1
ATOM 1651 O O . LYS A 1 201 ? 1.229 9.727 24.435 1.00 95.50 201 LYS A O 1
ATOM 1656 N N . ARG A 1 202 ? 2.208 10.808 22.738 1.00 95.19 202 ARG A N 1
ATOM 1657 C CA . ARG A 1 202 ? 1.465 12.065 22.946 1.00 95.19 202 ARG A CA 1
ATOM 1658 C C . ARG A 1 202 ? -0.022 11.910 22.630 1.00 95.19 202 ARG A C 1
ATOM 1660 O O . ARG A 1 202 ? -0.840 12.516 23.315 1.00 95.19 202 ARG A O 1
ATOM 1667 N N . TYR A 1 203 ? -0.356 11.117 21.614 1.00 94.88 203 TYR A N 1
ATOM 1668 C CA . TYR A 1 203 ? -1.737 10.782 21.285 1.00 94.88 203 TYR A CA 1
ATOM 1669 C C . TYR A 1 203 ? -2.396 9.952 22.389 1.00 94.88 203 TYR A C 1
ATOM 1671 O O . TYR A 1 203 ? -3.519 10.273 22.764 1.00 94.88 203 TYR A O 1
ATOM 1679 N N . ASP A 1 204 ? -1.696 8.979 22.975 1.00 95.38 204 ASP A N 1
ATOM 1680 C CA . ASP A 1 204 ? -2.211 8.191 24.105 1.00 95.38 204 ASP A CA 1
ATOM 1681 C C . ASP A 1 204 ? -2.491 9.079 25.336 1.00 95.38 204 ASP A C 1
ATOM 1683 O O . ASP A 1 204 ? -3.559 8.997 25.956 1.00 95.38 204 ASP A O 1
ATOM 1687 N N . ASP A 1 205 ? -1.571 9.997 25.656 1.00 96.19 205 ASP A N 1
ATOM 1688 C CA . ASP A 1 205 ? -1.756 10.975 26.736 1.00 96.19 205 ASP A CA 1
ATOM 1689 C C . ASP A 1 205 ? -2.965 11.894 26.462 1.00 96.19 205 ASP A C 1
ATOM 1691 O O . ASP A 1 205 ? -3.771 12.171 27.357 1.00 96.19 205 ASP A O 1
ATOM 1695 N N . LEU A 1 206 ? -3.116 12.365 25.218 1.00 96.56 206 LEU A N 1
ATOM 1696 C CA . LEU A 1 206 ? -4.243 13.196 24.791 1.00 96.56 206 LEU A CA 1
ATOM 1697 C C . LEU A 1 206 ? -5.572 12.436 24.895 1.00 96.56 206 LEU A C 1
ATOM 1699 O O . LEU A 1 206 ? -6.539 12.969 25.439 1.00 96.56 206 LEU A O 1
ATOM 1703 N N . GLN A 1 207 ? -5.616 11.188 24.429 1.00 94.31 207 GLN A N 1
ATOM 1704 C CA . GLN A 1 207 ? -6.801 10.331 24.480 1.00 94.31 207 GLN A CA 1
ATOM 1705 C C . GLN A 1 207 ? -7.249 10.079 25.928 1.00 94.31 207 GLN A C 1
ATOM 1707 O O . GLN A 1 207 ? -8.446 10.095 26.223 1.00 94.31 207 GLN A O 1
ATOM 1712 N N . THR A 1 208 ? -6.294 9.922 26.849 1.00 95.56 208 THR A N 1
ATOM 1713 C CA . THR A 1 208 ? -6.567 9.758 28.285 1.00 95.56 208 THR A CA 1
ATOM 1714 C C . THR A 1 208 ? -7.236 11.007 28.871 1.00 95.56 208 THR A C 1
ATOM 1716 O O . THR A 1 208 ? -8.250 10.897 29.559 1.00 95.56 208 THR A O 1
ATOM 1719 N N . LYS A 1 209 ? -6.736 12.205 28.538 1.00 95.19 209 LYS A N 1
ATOM 1720 C CA . LYS A 1 209 ? -7.329 13.484 28.974 1.00 95.19 209 LYS A CA 1
ATOM 1721 C C . LYS A 1 209 ? -8.712 13.739 28.373 1.00 95.19 209 LYS A C 1
ATOM 1723 O O . LYS A 1 209 ? -9.604 14.225 29.064 1.00 95.19 209 LYS A O 1
ATOM 1728 N N . ILE A 1 210 ? -8.907 13.401 27.098 1.00 94.94 210 ILE A N 1
ATOM 1729 C CA . ILE A 1 210 ? -10.220 13.492 26.443 1.00 94.94 210 ILE A CA 1
ATOM 1730 C C . ILE A 1 210 ? -11.222 12.569 27.141 1.00 94.94 210 ILE A C 1
ATOM 1732 O O . ILE A 1 210 ? -12.358 12.972 27.392 1.00 94.94 210 ILE A O 1
ATOM 1736 N N . SER A 1 211 ? -10.800 11.356 27.500 1.00 92.94 211 SER A N 1
ATOM 1737 C CA . SER A 1 211 ? -11.655 10.387 28.191 1.00 92.94 211 SER A CA 1
ATOM 1738 C C . SER A 1 211 ? -12.063 10.885 29.579 1.00 92.94 211 SER A C 1
ATOM 1740 O O . SER A 1 211 ? -13.245 10.846 29.914 1.00 92.94 211 SER A O 1
ATOM 1742 N N . SER A 1 212 ? -11.124 11.429 30.365 1.00 93.69 212 SER A N 1
ATOM 1743 C CA . SER A 1 212 ? -11.443 11.995 31.683 1.00 93.69 212 SER A CA 1
ATOM 1744 C C . SER A 1 212 ? -12.367 13.210 31.586 1.00 93.69 212 SER A C 1
ATOM 1746 O O . SER A 1 212 ? -13.314 13.323 32.358 1.00 93.69 212 SER A O 1
ATOM 1748 N N . PHE A 1 213 ? -12.135 14.097 30.615 1.00 92.00 213 PHE A N 1
ATOM 1749 C CA . PHE A 1 213 ? -12.997 15.256 30.377 1.00 92.00 213 PHE A CA 1
ATOM 1750 C C . PHE A 1 213 ? -14.418 14.838 29.974 1.00 92.00 213 PHE A C 1
ATOM 1752 O O . PHE A 1 213 ? -15.400 15.354 30.505 1.00 92.00 213 PHE A O 1
ATOM 1759 N N . THR A 1 214 ? -14.529 13.856 29.078 1.00 91.81 214 THR A N 1
ATOM 1760 C CA . THR A 1 214 ? -15.823 13.322 28.633 1.00 91.81 214 THR A CA 1
ATOM 1761 C C . THR A 1 214 ? -16.586 12.681 29.790 1.00 91.81 214 THR A C 1
ATOM 1763 O O . THR A 1 214 ? -17.780 12.926 29.925 1.00 91.81 214 THR A O 1
ATOM 1766 N N . ALA A 1 215 ? -15.904 11.939 30.671 1.00 90.81 215 ALA A N 1
ATOM 1767 C CA . ALA A 1 215 ? -16.524 11.342 31.854 1.00 90.81 215 ALA A CA 1
ATOM 1768 C C . ALA A 1 215 ? -17.105 12.400 32.810 1.00 90.81 215 ALA A C 1
ATOM 1770 O O . ALA A 1 215 ? -18.214 12.236 33.317 1.00 90.81 215 ALA A O 1
ATOM 1771 N N . VAL A 1 216 ? -16.393 13.515 33.022 1.00 88.44 216 VAL A N 1
ATOM 1772 C CA . VAL A 1 216 ? -16.907 14.642 33.820 1.00 88.44 216 VAL A CA 1
ATOM 1773 C C . VAL A 1 216 ? -18.120 15.280 33.142 1.00 88.44 216 VAL A C 1
ATOM 1775 O O . VAL A 1 216 ? -19.135 15.506 33.800 1.00 88.44 216 VAL A O 1
ATOM 1778 N N . MET A 1 217 ? -18.070 15.521 31.827 1.00 89.69 217 MET A N 1
ATOM 1779 C CA . MET A 1 217 ? -19.226 16.053 31.096 1.00 89.69 217 MET A CA 1
ATOM 1780 C C . MET A 1 217 ? -20.449 15.132 31.184 1.00 89.69 217 MET A C 1
ATOM 1782 O O . MET A 1 217 ? -21.558 15.615 31.408 1.00 89.69 217 MET A O 1
ATOM 1786 N N . GLU A 1 218 ? -20.268 13.819 31.040 1.00 89.56 218 GLU A N 1
ATOM 1787 C CA . GLU A 1 218 ? -21.353 12.840 31.151 1.00 89.56 218 GLU A CA 1
ATOM 1788 C C . GLU A 1 218 ? -21.973 12.841 32.557 1.00 89.56 218 GLU A C 1
ATOM 1790 O O . GLU A 1 218 ? -23.201 12.868 32.698 1.00 89.56 218 GLU A O 1
ATOM 1795 N N . ALA A 1 219 ? -21.143 12.905 33.605 1.00 85.88 219 ALA A N 1
ATOM 1796 C CA . ALA A 1 219 ? -21.607 13.037 34.985 1.00 85.88 219 ALA A CA 1
ATOM 1797 C C . ALA A 1 219 ? -22.414 14.333 35.191 1.00 85.88 219 ALA A C 1
ATOM 1799 O O . ALA A 1 219 ? -23.515 14.297 35.745 1.00 85.88 219 ALA A O 1
ATOM 1800 N N . CYS A 1 220 ? -21.920 15.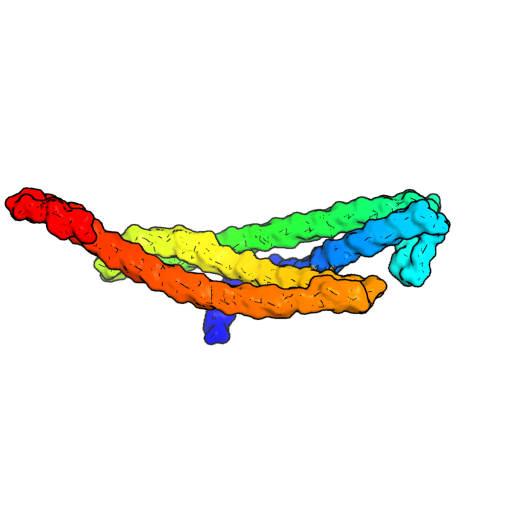463 34.679 1.00 86.25 220 CYS A N 1
ATOM 1801 C CA . CYS A 1 220 ? -22.606 16.752 34.748 1.00 86.25 220 CYS A CA 1
ATOM 1802 C C . CYS A 1 220 ? -23.946 16.754 34.004 1.00 86.25 220 CYS A C 1
ATOM 1804 O O . CYS A 1 220 ? -24.924 17.301 34.515 1.00 86.25 220 CYS A O 1
ATOM 1806 N N . PHE A 1 221 ? -24.023 16.141 32.820 1.00 87.94 221 PHE A N 1
ATOM 1807 C CA . PHE A 1 221 ? -25.265 16.088 32.049 1.00 87.94 221 PHE A CA 1
ATOM 1808 C C . PHE A 1 221 ? -26.283 15.108 32.635 1.00 87.94 221 PHE A C 1
ATOM 1810 O O . PHE A 1 221 ? -27.458 15.465 32.742 1.00 87.94 221 PHE A O 1
ATOM 1817 N N . SER A 1 222 ? -25.865 13.918 33.078 1.00 87.69 222 SER A N 1
ATOM 1818 C CA . SER A 1 222 ? -26.788 12.975 33.729 1.00 87.69 222 SER A CA 1
ATOM 1819 C C . SER A 1 222 ? -27.306 13.520 35.070 1.00 87.69 222 SER A C 1
ATOM 1821 O O . SER A 1 222 ? -28.485 13.371 35.397 1.00 87.69 222 SER A O 1
ATOM 1823 N N . GLY A 1 223 ? -26.451 14.242 35.803 1.00 85.69 223 GLY A N 1
ATOM 1824 C CA . GLY A 1 223 ? -26.742 14.882 37.083 1.00 85.69 223 GLY A CA 1
ATOM 1825 C C . GLY A 1 223 ? -27.204 16.337 36.988 1.00 85.69 223 GLY A C 1
ATOM 1826 O O . GLY A 1 223 ? -27.235 17.020 38.011 1.00 85.69 223 GLY A O 1
ATOM 1827 N N . ILE A 1 224 ? -27.583 16.846 35.808 1.00 87.38 224 ILE A N 1
ATOM 1828 C CA . ILE A 1 224 ? -27.787 18.292 35.587 1.00 87.38 224 ILE A CA 1
ATOM 1829 C C . ILE A 1 224 ? -28.820 18.919 36.533 1.00 87.38 224 ILE A C 1
ATOM 1831 O O . ILE A 1 224 ? -28.686 20.077 36.932 1.00 87.38 224 ILE A O 1
ATOM 1835 N N . ARG A 1 225 ? -29.843 18.152 36.934 1.00 85.56 225 ARG A N 1
ATOM 1836 C CA . ARG A 1 225 ? -30.845 18.591 37.920 1.00 85.56 225 ARG A CA 1
ATOM 1837 C C . ARG A 1 225 ? -30.233 18.797 39.307 1.00 85.56 225 ARG A C 1
ATOM 1839 O O . ARG A 1 225 ? -30.563 19.786 39.950 1.00 85.56 225 ARG A O 1
ATOM 1846 N N . VAL A 1 226 ? -29.317 17.919 39.718 1.00 84.94 226 VAL A N 1
ATOM 1847 C CA . VAL A 1 226 ? -28.591 18.000 40.996 1.00 84.94 226 VAL A CA 1
ATOM 1848 C C . VAL A 1 226 ? -27.606 19.170 40.971 1.00 84.94 226 VAL A C 1
ATOM 1850 O O . VAL A 1 226 ? -27.591 19.998 41.876 1.00 84.94 226 VAL A O 1
ATOM 1853 N N . VAL A 1 227 ? -26.833 19.319 39.892 1.00 81.25 227 VAL A N 1
ATOM 1854 C CA . VAL A 1 227 ? -25.887 20.443 39.754 1.00 81.25 227 VAL A CA 1
ATOM 1855 C C . VAL A 1 227 ? -26.615 21.793 39.825 1.00 81.25 227 VAL A C 1
ATOM 1857 O O . VAL A 1 227 ? -26.144 22.717 40.492 1.00 81.25 227 VAL A O 1
ATOM 1860 N N . LYS A 1 228 ? -27.794 21.900 39.191 1.00 80.00 228 LYS A N 1
ATOM 1861 C CA . LYS A 1 228 ? -28.640 23.101 39.254 1.00 80.00 228 LYS A CA 1
ATOM 1862 C C . LYS A 1 228 ? -29.268 23.322 40.633 1.00 80.00 228 LYS A C 1
ATOM 1864 O O . LYS A 1 228 ? -29.309 24.467 41.070 1.00 80.00 228 LYS A O 1
ATOM 1869 N N . SER A 1 229 ? -29.725 22.273 41.325 1.00 81.75 229 SER A N 1
ATOM 1870 C CA . SER A 1 229 ? -30.350 22.413 42.650 1.00 81.75 229 SER A CA 1
ATOM 1871 C C . SER A 1 229 ? -29.369 22.873 43.730 1.00 81.75 229 SER A C 1
ATOM 1873 O O . SER A 1 229 ? -29.769 23.586 44.641 1.00 81.75 229 SER A O 1
ATOM 1875 N N . TYR A 1 230 ? -28.087 22.510 43.612 1.00 81.62 230 TYR A N 1
ATOM 1876 C CA . TYR A 1 230 ? -27.029 22.946 44.532 1.00 81.62 230 TYR A CA 1
ATOM 1877 C C . TYR A 1 230 ? -26.298 24.228 44.085 1.00 81.62 230 TYR A C 1
ATOM 1879 O O . TYR A 1 230 ? -25.339 24.632 44.737 1.00 81.62 230 TYR A O 1
ATOM 1887 N N . VAL A 1 231 ? -26.716 24.873 42.984 1.00 77.94 231 VAL A N 1
ATOM 1888 C CA . VAL A 1 231 ? -26.088 26.098 42.435 1.00 77.94 231 VAL A CA 1
ATOM 1889 C C . VAL A 1 231 ? -24.570 25.924 42.190 1.00 77.94 231 VAL A C 1
ATOM 1891 O O . VAL A 1 231 ? -23.784 26.865 42.274 1.00 77.94 231 VAL A O 1
ATOM 1894 N N . GLN A 1 232 ? -24.126 24.705 41.856 1.00 75.44 232 GLN A N 1
ATOM 1895 C CA . GLN A 1 232 ? -22.700 24.374 41.685 1.00 75.44 232 GLN A CA 1
ATOM 1896 C C . GLN A 1 232 ? -22.177 24.543 40.249 1.00 75.44 232 GLN A C 1
ATOM 1898 O O . GLN A 1 232 ? -21.090 24.078 39.913 1.00 75.44 232 GLN A O 1
ATOM 1903 N N . THR A 1 233 ? -22.900 25.249 39.381 1.00 67.81 233 THR A N 1
ATOM 1904 C CA . THR A 1 233 ? -22.510 25.447 37.974 1.00 67.81 233 THR A CA 1
ATOM 1905 C C . THR A 1 233 ? -21.146 26.115 37.806 1.00 67.81 233 THR A C 1
ATOM 1907 O O . THR A 1 233 ? -20.419 25.754 36.890 1.00 67.81 233 THR A O 1
ATOM 1910 N N . LYS A 1 234 ? -20.762 27.038 38.699 1.00 71.31 234 LYS A N 1
ATOM 1911 C CA . LYS A 1 234 ? -19.443 27.698 38.655 1.00 71.31 234 LYS A CA 1
ATOM 1912 C C . LYS A 1 234 ? -18.289 26.774 39.060 1.00 71.31 234 LYS A C 1
ATOM 1914 O O . LYS A 1 234 ? -17.193 26.934 38.546 1.00 71.31 234 LYS A O 1
ATOM 1919 N N . ALA A 1 235 ? -18.535 25.807 39.948 1.00 71.06 235 ALA A N 1
ATOM 1920 C CA . ALA A 1 235 ? -17.515 24.861 40.410 1.00 71.06 235 ALA A CA 1
ATOM 1921 C C . ALA A 1 235 ? -17.198 23.773 39.369 1.00 71.06 235 ALA A C 1
ATOM 1923 O O . ALA A 1 235 ? -16.111 23.218 39.380 1.00 71.06 235 ALA A O 1
ATOM 1924 N N . GLN A 1 236 ? -18.137 23.481 38.462 1.00 68.06 236 GLN A N 1
ATOM 1925 C CA . GLN A 1 236 ? -17.951 22.528 37.358 1.00 68.06 236 GLN A CA 1
ATOM 1926 C C . GLN A 1 236 ? -17.376 23.183 36.083 1.00 68.06 236 GLN A C 1
ATOM 1928 O O . GLN A 1 236 ? -17.148 22.496 35.092 1.00 68.06 236 GLN A O 1
ATOM 1933 N N . GLN A 1 237 ? -17.194 24.511 36.076 1.00 65.50 237 GLN A N 1
ATOM 1934 C CA . GLN A 1 237 ? -16.656 25.277 34.941 1.00 65.50 237 GLN A CA 1
ATOM 1935 C C . GLN A 1 237 ? -15.131 25.477 34.990 1.00 65.50 237 GLN A C 1
ATOM 1937 O O . GLN A 1 237 ? -14.558 25.871 33.975 1.00 65.50 237 GLN A O 1
ATOM 1942 N N . SER A 1 238 ? -14.499 25.249 36.146 1.00 54.78 238 SER A N 1
ATOM 1943 C CA . SER A 1 238 ? -13.043 25.316 36.360 1.00 54.78 238 SER A CA 1
ATOM 1944 C C . SER A 1 238 ? -12.378 23.965 36.142 1.00 54.78 238 SER A C 1
ATOM 1946 O O . SER A 1 238 ? -11.309 23.935 35.499 1.00 54.78 238 SER A O 1
#

Organism: NCBI:txid2072418

Radius of gyration: 28.54 Å; chains: 1; bounding box: 58×47×85 Å

InterPro domains:
  IPR011527 ABC transporter type 1, transmembrane domain [PF00664] (29-234)
  IPR011527 ABC transporter type 1, transmembrane domain [PS50929] (28-238)
  IPR036640 ABC transporter type 1, transmembrane domain superfamily [G3DSA:1.20.1560.10] (2-238)
  IPR036640 ABC transporter type 1, transmembrane domain superfamily [SSF90123] (6-235)
  IPR039421 Type 1 protein exporter [PTHR43394] (4-234)

Secondary structure (DSSP, 8-state):
-HHHHHHHHHHHTT-HHHHHHHHHHHHHHHHHHHHHHHHHHHHHHHHHHSS--S-HHHHHHHHHHHHTT--HHHHHHHHHHHHHHHHHHHHHHHHHHHHHHHHHHHHHHHHHHHHHHHT--HHHHHHS-HHHHHHIIIIIIIIIIHHIIIIIHHHHHHHHHHHHHHHHHHHHH-HHHHHHHHTHHHHHHHHHHHHHHHHHHHHHHHHHHHHHHHHHHHHHHHTHHHHHHTT-TTTT--

Sequence (238 aa):
MLDKIKWFWKYYRHFPYVLAVLILLTPVQAMLQAYLPRLMQFSIDYVKDGKVPENSIALWAVGLGERYGLGPDRFLPLAFILLGVVAFCLYAFVQGHRAWMNRRLDWAIRQKSFDDITTKGPDFFNKFRTGDIVTRLTDDIDGKLSWFACSGIFRLYEAITMVIFVLIMMLSINPWLTLLTAGPLPVMIFIFFRSSKLLHKRYDDLQTKISSFTAVMEACFSGIRVVKSYVQTKAQQS

Foldseek 3Di:
DVVVVVVLCVQCVVPVPLVCLLVPLLLVLLLLVLCLVVLVVQLVVCVVVVDRPPDPVSVVQQVVCVVVVHHSNPRSVVVSVVSVVVSVVSVVVNVVSLVVQLVSLLCVVLVVLVVVVVPDDPVVCVVDPPVVSVCCSDVVSPPNPSCCSGVVVSVVVSVVSNVVSNLVSVCVVPVVVSCVVCVCVVVVVVVVVVVVVVVVVVVVVVVVVVVVLVVLVVVCVVCVVVCVVVVVPVVSVD

pLDDT: mean 89.55, std 7.24, range [54.78, 96.62]